Protein AF-A0A944LMD2-F1 (afdb_monomer)

Structure (mmCIF, N/CA/C/O backbone):
data_AF-A0A944LMD2-F1
#
_entry.id   AF-A0A944LMD2-F1
#
loop_
_atom_site.group_PDB
_atom_site.id
_atom_site.type_symbol
_atom_site.label_atom_id
_atom_site.label_alt_id
_atom_site.label_comp_id
_atom_site.label_asym_id
_atom_site.label_entity_id
_atom_site.label_seq_id
_atom_site.pdbx_PDB_ins_code
_atom_site.Cartn_x
_atom_site.Cartn_y
_atom_site.Cartn_z
_atom_site.occupancy
_atom_site.B_iso_or_equiv
_atom_site.auth_seq_id
_atom_site.auth_comp_id
_atom_site.auth_asym_id
_atom_site.auth_atom_id
_atom_site.pdbx_PDB_model_num
ATOM 1 N N . MET A 1 1 ? -33.936 10.596 52.114 1.00 38.84 1 MET A N 1
ATOM 2 C CA . MET A 1 1 ? -33.408 9.434 51.370 1.00 38.84 1 MET A CA 1
ATOM 3 C C . MET A 1 1 ? -34.427 9.086 50.294 1.00 38.84 1 MET A C 1
ATOM 5 O O . MET A 1 1 ? -35.486 8.572 50.622 1.00 38.84 1 MET A O 1
ATOM 9 N N . LYS A 1 2 ? -34.185 9.509 49.052 1.00 31.83 2 LYS A N 1
ATOM 10 C CA . LYS A 1 2 ? -35.024 9.202 47.886 1.00 31.83 2 LYS A CA 1
ATOM 11 C C . LYS A 1 2 ? -34.050 8.853 46.766 1.00 31.83 2 LYS A C 1
ATOM 13 O O . LYS A 1 2 ? -33.271 9.708 46.363 1.00 31.83 2 LYS A O 1
ATOM 18 N N . THR A 1 3 ? -34.013 7.584 46.389 1.00 36.56 3 THR A N 1
ATOM 19 C CA . THR A 1 3 ? -33.224 7.057 45.277 1.00 36.56 3 THR A CA 1
ATOM 20 C C . THR A 1 3 ? -34.021 7.265 43.995 1.00 36.56 3 THR A C 1
ATOM 22 O O . THR A 1 3 ? -35.166 6.827 43.906 1.00 36.56 3 THR A O 1
ATOM 25 N N . THR A 1 4 ? -33.443 7.969 43.031 1.00 36.91 4 THR A N 1
ATOM 26 C CA . THR A 1 4 ? -33.936 8.040 41.651 1.00 36.91 4 THR A CA 1
ATOM 27 C C . THR A 1 4 ? -33.072 7.105 40.818 1.00 36.91 4 THR A C 1
ATOM 29 O O . THR A 1 4 ? -31.866 7.321 40.731 1.00 36.91 4 THR A O 1
ATOM 32 N N . GLU A 1 5 ? -33.683 6.054 40.274 1.00 35.56 5 GLU A N 1
ATOM 33 C CA . GLU A 1 5 ? -33.094 5.193 39.246 1.00 35.56 5 GLU A CA 1
ATOM 34 C C . GLU A 1 5 ? -33.082 5.934 37.902 1.00 35.56 5 GLU A C 1
ATOM 36 O O . GLU A 1 5 ? -34.066 6.568 37.515 1.00 35.56 5 GLU A O 1
ATOM 41 N N . GLU A 1 6 ? -31.945 5.866 37.217 1.00 32.12 6 GLU A N 1
ATOM 42 C CA . GLU A 1 6 ? -31.712 6.370 35.865 1.00 32.12 6 GLU A CA 1
ATOM 43 C C . GLU A 1 6 ? -31.967 5.223 34.867 1.00 32.12 6 GLU A C 1
ATOM 45 O O . GLU A 1 6 ? -31.521 4.103 35.124 1.00 32.12 6 GLU A O 1
ATOM 50 N N . PRO A 1 7 ? -32.711 5.430 33.765 1.00 35.41 7 PRO A N 1
ATOM 51 C CA . PRO A 1 7 ? -33.017 4.349 32.835 1.00 35.41 7 PRO A CA 1
ATOM 52 C C . PRO A 1 7 ? -31.836 4.053 31.897 1.00 35.41 7 PRO A C 1
ATOM 54 O O . PRO A 1 7 ? -31.342 4.938 31.199 1.00 35.41 7 PRO A O 1
ATOM 57 N N . ASP A 1 8 ? -31.444 2.779 31.841 1.00 34.03 8 ASP A N 1
ATOM 58 C CA . ASP A 1 8 ? -30.474 2.225 30.891 1.00 34.03 8 ASP A CA 1
ATOM 59 C C . ASP A 1 8 ? -30.944 2.423 29.438 1.00 34.03 8 ASP A C 1
ATOM 61 O O . ASP A 1 8 ? -31.871 1.765 28.952 1.00 34.03 8 ASP A O 1
ATOM 65 N N . HIS A 1 9 ? -30.271 3.311 28.707 1.00 35.81 9 HIS A N 1
ATOM 66 C CA . HIS A 1 9 ? -30.400 3.427 27.257 1.00 35.81 9 HIS A CA 1
ATOM 67 C C . HIS A 1 9 ? -29.259 2.677 26.564 1.00 35.81 9 HIS A C 1
ATOM 69 O O . HIS A 1 9 ? -28.196 3.228 26.286 1.00 35.81 9 HIS A O 1
ATOM 75 N N . HIS A 1 10 ? -29.508 1.414 26.217 1.00 33.88 10 HIS A N 1
ATOM 76 C CA . HIS A 1 10 ? -28.708 0.711 25.219 1.00 33.88 10 HIS A CA 1
ATOM 77 C C . HIS A 1 10 ? -29.005 1.279 23.816 1.00 33.88 10 HIS A C 1
ATOM 79 O O . HIS A 1 10 ? -30.154 1.203 23.368 1.00 33.88 10 HIS A O 1
ATOM 85 N N . PRO A 1 11 ? -28.014 1.815 23.078 1.00 34.62 11 PRO A N 1
ATOM 86 C CA . PRO A 1 11 ? -28.217 2.186 21.685 1.00 34.62 11 PRO A CA 1
ATOM 87 C C . PRO A 1 11 ? -28.359 0.918 20.834 1.00 34.62 11 PRO A C 1
ATOM 89 O O . PRO A 1 11 ? -27.437 0.112 20.712 1.00 34.62 11 PRO A O 1
ATOM 92 N N . GLN A 1 12 ? -29.540 0.744 20.244 1.00 31.47 12 GLN A N 1
ATOM 93 C CA . GLN A 1 12 ? -29.807 -0.260 19.217 1.00 31.47 12 GLN A CA 1
ATOM 94 C C . GLN A 1 12 ? -28.933 0.043 17.990 1.00 31.47 12 GLN A C 1
ATOM 96 O O . GLN A 1 12 ? -29.076 1.088 17.354 1.00 31.47 12 GLN A O 1
ATOM 101 N N . LEU A 1 13 ? -28.010 -0.865 17.667 1.00 33.03 13 LEU A N 1
ATOM 102 C CA . LEU A 1 13 ? -27.206 -0.813 16.449 1.00 33.03 13 LEU A CA 1
ATOM 103 C C . LEU A 1 13 ? -28.120 -1.035 15.238 1.00 33.03 13 LEU A C 1
ATOM 105 O O . LEU A 1 13 ? -28.561 -2.151 14.971 1.00 33.03 13 LEU A O 1
ATOM 109 N N . VAL A 1 14 ? -28.402 0.037 14.502 1.00 34.53 14 VAL A N 1
ATOM 110 C CA . VAL A 1 14 ? -29.036 -0.042 13.182 1.00 34.53 14 VAL A CA 1
ATOM 111 C C . VAL A 1 14 ? -28.008 -0.628 12.201 1.00 34.53 14 VAL A C 1
ATOM 113 O O . VAL A 1 14 ? -26.884 -0.121 12.147 1.00 34.53 14 VAL A O 1
ATOM 116 N N . PRO A 1 15 ? -28.330 -1.681 11.427 1.00 32.62 15 PRO A N 1
ATOM 117 C CA . PRO A 1 15 ? -27.395 -2.222 10.446 1.00 32.62 15 PRO A CA 1
ATOM 118 C C . PRO A 1 15 ? -27.161 -1.197 9.320 1.00 32.62 15 PRO A C 1
ATOM 120 O O . PRO A 1 15 ? -28.116 -0.545 8.887 1.00 32.62 15 PRO A O 1
ATOM 123 N N . PRO A 1 16 ? -25.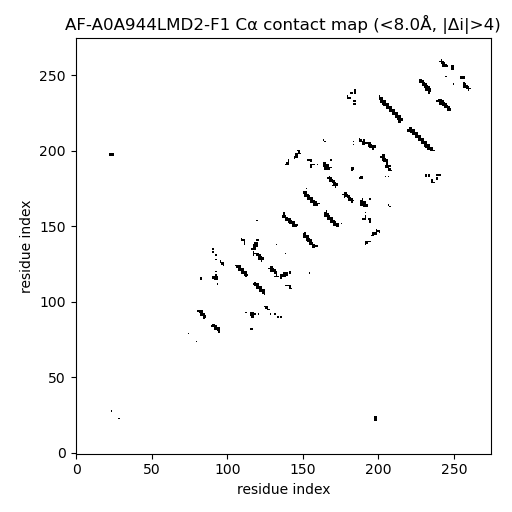922 -1.022 8.822 1.00 36.44 16 PRO A N 1
ATOM 124 C CA . PRO A 1 16 ? -25.661 -0.058 7.764 1.00 36.44 16 PRO A CA 1
ATOM 125 C C . PRO A 1 16 ? -26.327 -0.482 6.450 1.00 36.44 16 PRO A C 1
ATOM 127 O O . PRO A 1 16 ? -26.308 -1.651 6.062 1.00 36.44 16 PRO A O 1
ATOM 130 N N . ALA A 1 17 ? -26.898 0.508 5.762 1.00 32.44 17 ALA A N 1
ATOM 131 C CA . ALA A 1 17 ? -27.457 0.379 4.426 1.00 32.44 17 ALA A CA 1
ATOM 132 C C . ALA A 1 17 ? -26.413 -0.164 3.433 1.00 32.44 17 ALA A C 1
ATOM 134 O O . ALA A 1 17 ? -25.234 0.192 3.478 1.00 32.44 17 ALA A O 1
ATOM 135 N N . SER A 1 18 ? -26.865 -1.027 2.525 1.00 27.36 18 SER A N 1
ATOM 136 C CA . SER A 1 18 ? -26.063 -1.639 1.468 1.00 27.36 18 SER A CA 1
ATOM 137 C C . SER A 1 18 ? -25.545 -0.580 0.491 1.00 27.36 18 SER A C 1
ATOM 139 O O . SER A 1 18 ? -26.282 -0.117 -0.382 1.00 27.36 18 SER A O 1
ATOM 141 N N . TRP A 1 19 ? -24.274 -0.207 0.617 1.00 31.86 19 TRP A N 1
ATOM 142 C CA . TRP A 1 19 ? -23.582 0.586 -0.394 1.00 31.86 19 TRP A CA 1
ATOM 143 C C . TRP A 1 19 ? -23.280 -0.286 -1.619 1.00 31.86 19 TRP A C 1
ATOM 145 O O . TRP A 1 19 ? -22.889 -1.451 -1.496 1.00 31.86 19 TRP A O 1
ATOM 155 N N . LEU A 1 20 ? -23.497 0.283 -2.806 1.00 30.81 20 LEU A N 1
ATOM 156 C CA . LEU A 1 20 ? -23.203 -0.318 -4.106 1.00 30.81 20 LEU A CA 1
ATOM 157 C C . LEU A 1 20 ? -21.741 -0.798 -4.147 1.00 30.81 20 LEU A C 1
ATOM 159 O O . LEU A 1 20 ? -20.820 0.005 -4.283 1.00 30.81 20 LEU A O 1
ATOM 163 N N . HIS A 1 21 ? -21.526 -2.110 -4.042 1.00 39.62 21 HIS A N 1
ATOM 164 C CA . HIS A 1 21 ? -20.227 -2.724 -4.298 1.00 39.62 21 HIS A CA 1
ATOM 165 C C . HIS A 1 21 ? -19.976 -2.700 -5.807 1.00 39.62 21 HIS A C 1
ATOM 167 O O . HIS A 1 21 ? -20.500 -3.525 -6.556 1.00 39.62 21 HIS A O 1
ATOM 173 N N . GLY A 1 22 ? -19.166 -1.748 -6.267 1.00 39.88 22 GLY A N 1
ATOM 174 C CA . GLY A 1 22 ? -18.527 -1.846 -7.573 1.00 39.88 22 GLY A CA 1
ATOM 175 C C . GLY A 1 22 ? -17.488 -2.965 -7.535 1.00 39.88 22 GLY A C 1
ATOM 176 O O . GLY A 1 22 ? -16.339 -2.726 -7.173 1.00 39.88 22 GLY A O 1
ATOM 177 N N . MET A 1 23 ? -17.904 -4.191 -7.855 1.00 50.72 23 MET A N 1
ATOM 178 C CA . MET A 1 23 ? -17.009 -5.343 -7.996 1.00 50.72 23 MET A CA 1
ATOM 179 C C . MET A 1 23 ? -16.025 -5.078 -9.141 1.00 50.72 23 MET A C 1
ATOM 181 O O . MET A 1 23 ? -16.434 -4.860 -10.284 1.00 50.72 23 MET A O 1
ATOM 185 N N . VAL A 1 24 ? -14.723 -5.098 -8.852 1.00 55.03 24 VAL A N 1
ATOM 186 C CA . VAL A 1 24 ? -13.687 -5.008 -9.889 1.00 55.03 24 VAL A CA 1
ATOM 187 C C . VAL A 1 24 ? -13.405 -6.423 -10.382 1.00 55.03 24 VAL A C 1
ATOM 189 O O . VAL A 1 24 ? -12.708 -7.202 -9.740 1.00 55.03 24 VAL A O 1
ATOM 192 N N . SER A 1 25 ? -13.967 -6.766 -11.539 1.00 57.50 25 SER A N 1
ATOM 193 C CA . SER A 1 25 ? -13.675 -8.014 -12.242 1.00 57.50 25 SER A CA 1
ATOM 194 C C . SER A 1 25 ? -12.437 -7.849 -13.127 1.00 57.50 25 SER A C 1
ATOM 196 O O . SER A 1 25 ? -12.216 -6.789 -13.716 1.00 57.50 25 SER A O 1
ATOM 198 N N . ARG A 1 26 ? -11.677 -8.930 -13.352 1.00 50.50 26 ARG A N 1
ATOM 199 C CA . ARG A 1 26 ? -10.612 -8.969 -14.379 1.00 50.50 26 ARG A CA 1
ATOM 200 C C . ARG A 1 26 ? -11.078 -8.428 -15.736 1.00 50.50 26 ARG A C 1
ATOM 202 O O . ARG A 1 26 ? -10.315 -7.785 -16.449 1.00 50.50 26 ARG A O 1
ATOM 209 N N . ARG A 1 27 ? -12.348 -8.665 -16.088 1.00 45.16 27 ARG A N 1
ATOM 210 C CA . ARG A 1 27 ? -12.942 -8.203 -17.351 1.00 45.16 27 ARG A CA 1
ATOM 211 C C . ARG A 1 27 ? -13.249 -6.705 -17.360 1.00 45.16 27 ARG A C 1
ATOM 213 O O . ARG A 1 27 ? -13.131 -6.094 -18.415 1.00 45.16 27 ARG A O 1
ATOM 220 N N . SER A 1 28 ? -13.606 -6.107 -16.219 1.00 48.06 28 SER A N 1
ATOM 221 C CA . SER A 1 28 ? -13.862 -4.663 -16.142 1.00 48.06 28 SER A CA 1
ATOM 222 C C . SER A 1 28 ? -12.565 -3.856 -16.188 1.00 48.06 28 SER A C 1
ATOM 224 O O . SER A 1 28 ? -12.546 -2.812 -16.825 1.00 48.06 28 SER A O 1
ATOM 226 N N . MET A 1 29 ? -11.469 -4.376 -15.618 1.00 47.81 29 MET A N 1
ATOM 227 C CA . MET A 1 29 ? -10.145 -3.738 -15.679 1.00 47.81 29 MET A CA 1
ATOM 228 C C . MET A 1 29 ? -9.567 -3.711 -17.106 1.00 47.81 29 MET A C 1
ATOM 230 O O . MET A 1 29 ? -9.114 -2.665 -17.569 1.00 47.81 29 MET A O 1
ATOM 234 N N . LEU A 1 30 ? -9.664 -4.824 -17.846 1.00 44.41 30 LEU A N 1
ATOM 235 C CA . LEU A 1 30 ? -9.205 -4.902 -19.242 1.00 44.41 30 LEU A CA 1
ATOM 236 C C . LEU A 1 30 ? -10.089 -4.116 -20.226 1.00 44.41 30 LEU A C 1
ATOM 238 O O . LEU A 1 30 ? -9.622 -3.738 -21.296 1.00 44.41 30 LEU A O 1
ATOM 242 N N . ALA A 1 31 ? -11.354 -3.856 -19.883 1.00 38.62 31 ALA A N 1
ATOM 243 C CA . ALA A 1 31 ? -12.223 -2.983 -20.673 1.00 38.62 31 ALA A CA 1
ATOM 244 C C . ALA A 1 31 ? -11.956 -1.487 -20.407 1.00 38.62 31 ALA A C 1
ATOM 246 O O . ALA A 1 31 ? -12.231 -0.657 -21.271 1.00 38.62 31 ALA A O 1
ATOM 247 N N . SER A 1 32 ? -11.395 -1.135 -19.242 1.00 35.56 32 SER A N 1
ATOM 248 C CA . SER A 1 32 ? -11.054 0.249 -18.875 1.00 35.56 32 SER A CA 1
ATOM 249 C C . SER A 1 32 ? -9.663 0.716 -19.329 1.00 35.56 32 SER A C 1
ATOM 251 O O . SER A 1 32 ? -9.403 1.916 -19.342 1.00 35.56 32 SER A O 1
ATOM 253 N N . THR A 1 33 ? -8.773 -0.179 -19.770 1.00 37.69 33 THR A N 1
ATOM 254 C CA . THR A 1 33 ? -7.402 0.164 -20.209 1.00 37.69 33 THR A CA 1
ATOM 255 C C . THR A 1 33 ? -7.306 0.800 -21.606 1.00 37.69 33 THR A C 1
ATOM 257 O O . THR A 1 33 ? -6.209 1.001 -22.118 1.00 37.69 33 THR A O 1
ATOM 260 N N . GLY A 1 34 ? -8.433 1.192 -22.208 1.00 34.62 34 GLY A N 1
ATOM 261 C CA . GLY A 1 34 ? -8.470 1.999 -23.435 1.00 34.62 34 GLY A CA 1
ATOM 262 C C . GLY A 1 34 ? -8.444 3.522 -23.226 1.00 34.62 34 GLY A C 1
ATOM 263 O O . GLY A 1 34 ? -8.348 4.250 -24.207 1.00 34.62 34 GLY A O 1
ATOM 264 N N . LEU A 1 35 ? -8.541 4.030 -21.990 1.00 31.72 35 LEU A N 1
ATOM 265 C CA . LEU A 1 35 ? -8.595 5.476 -21.715 1.00 31.72 35 LEU A CA 1
ATOM 266 C C . LEU A 1 35 ? -8.038 5.817 -20.320 1.00 31.72 35 LEU A C 1
ATOM 268 O O . LEU A 1 35 ? -8.761 6.207 -19.411 1.00 31.72 35 LEU A O 1
ATOM 272 N N . ALA A 1 36 ? -6.725 5.691 -20.147 1.00 31.05 36 ALA A N 1
ATOM 273 C CA . ALA A 1 36 ? -6.004 6.334 -19.045 1.00 31.05 36 ALA A CA 1
ATOM 274 C C . ALA A 1 36 ? -4.598 6.700 -19.526 1.00 31.05 36 ALA A C 1
ATOM 276 O O . ALA A 1 36 ? -3.595 6.085 -19.182 1.00 31.05 36 ALA A O 1
ATOM 277 N N . GLY A 1 37 ? -4.561 7.678 -20.421 1.00 31.61 37 GLY A N 1
ATOM 278 C CA . GLY A 1 37 ? -3.346 8.188 -21.031 1.00 31.61 37 GLY A CA 1
ATOM 279 C C . GLY A 1 37 ? -3.682 9.418 -21.848 1.00 31.61 37 GLY A C 1
ATOM 280 O O . GLY A 1 37 ? -3.616 9.351 -23.061 1.00 31.61 37 GLY A O 1
ATOM 281 N N . ILE A 1 38 ? -4.141 10.474 -21.174 1.00 31.31 38 ILE A N 1
ATOM 282 C CA . ILE A 1 38 ? -4.105 11.890 -21.572 1.00 31.31 38 ILE A CA 1
ATOM 283 C C . ILE A 1 38 ? -4.533 12.663 -20.320 1.00 31.31 38 ILE A C 1
ATOM 285 O O . ILE A 1 38 ? -5.630 12.463 -19.794 1.00 31.31 38 ILE A O 1
ATOM 289 N N . GLY A 1 39 ? -3.658 13.538 -19.824 1.00 28.25 39 GLY A N 1
ATOM 290 C CA . GLY A 1 39 ? -4.082 14.607 -18.929 1.00 28.25 39 GLY A CA 1
ATOM 291 C C . GLY A 1 39 ? -5.156 15.428 -19.642 1.00 28.25 39 GLY A C 1
ATOM 292 O O . GLY A 1 39 ? -4.883 15.973 -20.700 1.00 28.25 3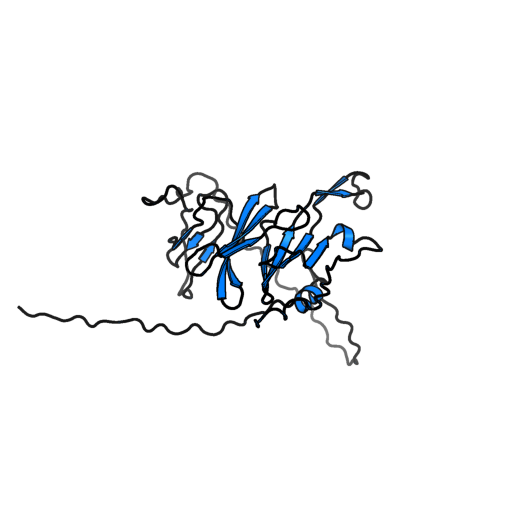9 GLY A O 1
ATOM 293 N N . ALA A 1 40 ? -6.368 15.415 -19.084 1.00 30.14 40 ALA A N 1
ATOM 294 C CA . ALA A 1 40 ? -7.543 16.226 -19.410 1.00 30.14 40 ALA A CA 1
ATOM 295 C C . ALA A 1 40 ? -7.707 16.702 -20.874 1.00 30.14 40 ALA A C 1
ATOM 297 O O . ALA A 1 40 ? -7.082 17.675 -21.284 1.00 30.14 40 ALA A O 1
ATOM 298 N N . LEU A 1 41 ? -8.661 16.100 -21.605 1.00 28.41 41 LEU A N 1
ATOM 299 C CA . LEU A 1 41 ? -9.845 16.759 -22.204 1.00 28.41 41 LEU A CA 1
ATOM 300 C C . LEU A 1 41 ? -10.538 15.832 -23.231 1.00 28.41 41 LEU A C 1
ATOM 302 O O . LEU A 1 41 ? -9.923 15.403 -24.198 1.00 28.41 41 LEU A O 1
ATOM 306 N N . GLY A 1 42 ? -11.853 15.631 -23.070 1.00 23.52 42 GLY A N 1
ATOM 307 C CA . GLY A 1 42 ? -12.788 15.526 -24.203 1.00 23.52 42 GLY A CA 1
ATOM 308 C C . GLY A 1 42 ? -13.174 14.137 -24.739 1.00 23.52 42 GLY A C 1
ATOM 309 O O . GLY A 1 42 ? -12.424 13.516 -25.473 1.00 23.52 42 GLY A O 1
ATOM 310 N N . ALA A 1 43 ? -14.425 13.758 -24.446 1.00 28.56 43 ALA A N 1
ATOM 311 C CA . ALA A 1 43 ? -15.396 13.034 -25.284 1.00 28.56 43 ALA A CA 1
ATOM 312 C C . ALA A 1 43 ? -14.978 11.739 -26.018 1.00 28.56 43 ALA A C 1
ATOM 314 O O . ALA A 1 43 ? -14.215 11.729 -26.979 1.00 28.56 43 ALA A O 1
ATOM 315 N N . GLY A 1 44 ? -15.626 10.638 -25.624 1.00 28.36 44 GLY A N 1
ATOM 316 C CA . GLY A 1 44 ? -15.538 9.355 -26.310 1.00 28.36 44 GLY A CA 1
ATOM 317 C C . GLY A 1 44 ? -16.167 9.335 -27.703 1.00 28.36 44 GLY A C 1
ATOM 318 O O . GLY A 1 44 ? -16.972 10.186 -28.073 1.00 28.36 44 GLY A O 1
ATOM 319 N N . THR A 1 45 ? -15.849 8.278 -28.447 1.00 28.11 45 THR A N 1
ATOM 320 C CA . THR A 1 45 ? -16.653 7.818 -29.582 1.00 28.11 45 THR A CA 1
ATOM 321 C C . THR A 1 45 ? -16.742 6.291 -29.554 1.00 28.11 45 THR A C 1
ATOM 323 O O . THR A 1 45 ? -15.768 5.581 -29.781 1.00 28.11 45 THR A O 1
ATOM 326 N N . PHE A 1 46 ? -17.941 5.779 -29.266 1.00 28.73 46 PHE A N 1
ATOM 327 C CA . PHE A 1 46 ? -18.354 4.439 -29.673 1.00 28.73 46 PHE A CA 1
ATOM 328 C C . PHE A 1 46 ? -18.892 4.547 -31.102 1.00 28.73 46 PHE A C 1
ATOM 330 O O . PHE A 1 46 ? -19.858 5.266 -31.356 1.00 28.73 46 PHE A O 1
ATOM 337 N N . ALA A 1 47 ? -18.273 3.838 -32.043 1.00 28.05 47 ALA A N 1
ATOM 338 C CA . ALA A 1 47 ? -18.784 3.704 -33.400 1.00 28.05 47 ALA A CA 1
ATOM 339 C C . ALA A 1 47 ? -19.934 2.681 -33.423 1.00 28.05 47 ALA A C 1
ATOM 341 O O . ALA A 1 47 ? -19.710 1.476 -33.502 1.00 28.05 47 ALA A O 1
ATOM 342 N N . GLY A 1 48 ? -21.173 3.171 -33.366 1.00 28.84 48 GLY A N 1
ATOM 343 C CA . GLY A 1 48 ? -22.386 2.406 -33.655 1.00 28.84 48 GLY A CA 1
ATOM 344 C C . GLY A 1 48 ? -23.210 3.126 -34.721 1.00 28.84 48 GLY A C 1
ATOM 345 O O . GLY A 1 48 ? -23.742 4.203 -34.476 1.00 28.84 48 GLY A O 1
ATOM 346 N N . ARG A 1 49 ? -23.295 2.550 -35.925 1.00 32.62 49 ARG A N 1
ATOM 347 C CA . ARG A 1 49 ? -24.140 3.038 -37.028 1.00 32.62 49 ARG A CA 1
ATOM 348 C C . ARG A 1 49 ? -25.622 2.912 -36.662 1.00 32.62 49 ARG A C 1
ATOM 350 O O . ARG A 1 49 ? -26.106 1.788 -36.588 1.00 32.62 49 ARG A O 1
ATOM 357 N N . ALA A 1 50 ? -26.349 4.028 -36.588 1.00 30.05 50 ALA A N 1
ATOM 358 C CA . ALA A 1 50 ? -27.785 4.078 -36.879 1.00 30.05 50 ALA A CA 1
ATOM 359 C C . ALA A 1 50 ? -28.265 5.517 -37.175 1.00 30.05 50 ALA A C 1
ATOM 361 O O . ALA A 1 50 ? -28.229 6.378 -36.309 1.00 30.05 50 ALA A O 1
ATOM 362 N N . LEU A 1 51 ? -28.690 5.716 -38.430 1.00 31.14 51 LEU A N 1
ATOM 363 C CA . LEU A 1 51 ? -29.785 6.566 -38.936 1.00 31.14 51 LEU A CA 1
ATOM 364 C C . LEU A 1 51 ? -29.943 8.002 -38.377 1.00 31.14 51 LEU A C 1
ATOM 366 O O . LEU A 1 51 ? -30.458 8.216 -37.286 1.00 31.14 51 LEU A O 1
ATOM 370 N N . LEU A 1 52 ? -29.600 8.989 -39.216 1.00 37.03 52 LEU A N 1
ATOM 371 C CA . LEU A 1 52 ? -29.949 10.410 -39.049 1.00 37.03 52 LEU A CA 1
ATOM 372 C C . LEU A 1 52 ? -31.474 10.615 -39.133 1.00 37.03 52 LEU A C 1
ATOM 374 O O . LEU A 1 52 ? -32.120 10.008 -39.992 1.00 37.03 52 LEU A O 1
ATOM 378 N N . PRO A 1 53 ? -32.021 11.551 -38.339 1.00 36.16 53 PRO A N 1
ATOM 379 C CA . PRO A 1 53 ? -32.579 12.727 -38.999 1.00 36.16 53 PRO A CA 1
ATOM 380 C C . PRO A 1 53 ? -32.228 14.063 -38.324 1.00 36.16 53 PRO A C 1
ATOM 382 O O . PRO A 1 53 ? -32.096 14.174 -37.113 1.00 36.16 53 PRO A O 1
ATOM 385 N N . ASP A 1 54 ? -32.116 15.043 -39.216 1.00 33.22 54 ASP A N 1
ATOM 386 C CA . ASP A 1 54 ? -32.294 16.492 -39.132 1.00 33.22 54 ASP A CA 1
ATOM 387 C C . ASP A 1 54 ? -31.677 17.383 -38.041 1.00 33.22 54 ASP A C 1
ATOM 389 O O . ASP A 1 54 ? -31.596 17.100 -36.850 1.00 33.22 54 ASP A O 1
ATOM 393 N N . ARG A 1 55 ? -31.254 18.550 -38.540 1.00 47.09 55 ARG A N 1
ATOM 394 C CA . ARG A 1 55 ? -30.512 19.620 -37.870 1.00 47.09 55 ARG A CA 1
ATOM 395 C C . ARG A 1 55 ? -31.181 20.105 -36.578 1.00 47.09 55 ARG A C 1
ATOM 397 O O . ARG A 1 55 ? -32.170 20.832 -36.623 1.00 47.09 55 ARG A O 1
ATOM 404 N N . MET A 1 56 ? -30.530 19.861 -35.443 1.00 36.19 56 MET A N 1
ATOM 405 C CA . MET A 1 56 ? -30.649 20.717 -34.262 1.00 36.19 56 MET A CA 1
ATOM 406 C C . MET A 1 56 ? -29.511 21.737 -34.270 1.00 36.19 56 MET A C 1
ATOM 408 O O . MET A 1 56 ? -28.335 21.378 -34.240 1.00 36.19 56 MET A O 1
ATOM 412 N N . SER A 1 57 ? -29.871 23.018 -34.331 1.00 41.09 57 SER A N 1
ATOM 413 C CA . SER A 1 57 ? -28.960 24.140 -34.121 1.00 41.09 57 SER A CA 1
ATOM 414 C C . SER A 1 57 ? -28.307 24.015 -32.745 1.00 41.09 57 SER A C 1
ATOM 416 O O . SER A 1 57 ? -28.963 24.177 -31.718 1.00 41.09 57 SER A O 1
ATOM 418 N N . SER A 1 58 ? -27.013 23.713 -32.722 1.00 37.44 58 SER A N 1
ATOM 419 C CA . SER A 1 58 ? -26.211 23.694 -31.507 1.00 37.44 58 SER A CA 1
ATOM 420 C C . SER A 1 58 ? -25.868 25.128 -31.112 1.00 37.44 58 SER A C 1
ATOM 422 O O . SER A 1 58 ? -24.951 25.734 -31.668 1.00 37.44 58 SER A O 1
ATOM 424 N N . THR A 1 59 ? -26.598 25.688 -30.152 1.00 38.66 59 THR A N 1
ATOM 425 C CA . THR A 1 59 ? -26.129 26.868 -29.425 1.00 38.66 59 THR A CA 1
ATOM 426 C C . THR A 1 59 ? -24.935 26.424 -28.585 1.00 38.66 59 THR A C 1
ATOM 428 O O . THR A 1 59 ? -25.097 25.685 -27.615 1.00 38.66 59 THR A O 1
ATOM 431 N N . THR A 1 60 ? -23.725 26.819 -28.979 1.00 39.75 60 THR A N 1
ATOM 432 C CA . THR A 1 60 ? -22.506 26.562 -28.207 1.00 39.75 60 THR A CA 1
ATOM 433 C C . THR A 1 60 ? -22.565 27.384 -26.922 1.00 39.75 60 THR A C 1
ATOM 435 O O . THR A 1 60 ? -22.147 28.538 -26.892 1.00 39.75 60 THR A O 1
ATOM 438 N N . ALA A 1 61 ? -23.137 26.819 -25.861 1.00 45.78 61 ALA A N 1
ATOM 439 C CA . ALA A 1 61 ? -22.992 27.370 -24.525 1.00 45.78 61 ALA A CA 1
ATOM 440 C C . ALA A 1 61 ? -21.549 27.122 -24.074 1.00 45.78 61 ALA A C 1
ATOM 442 O O . ALA A 1 61 ? -21.115 25.976 -23.950 1.00 45.78 61 ALA A O 1
ATOM 443 N N . THR A 1 62 ? -20.794 28.198 -23.870 1.00 40.97 62 THR A N 1
ATOM 444 C CA . THR A 1 62 ? -19.456 28.139 -23.282 1.00 40.97 62 THR A CA 1
ATOM 445 C C . THR A 1 62 ? -19.572 27.493 -21.897 1.00 40.97 62 THR A C 1
ATOM 447 O O . THR A 1 62 ? -20.349 27.993 -21.077 1.00 40.97 62 THR A O 1
ATOM 450 N N . PRO A 1 63 ? -18.865 26.388 -21.604 1.00 41.62 63 PRO A N 1
ATOM 451 C CA . PRO A 1 63 ? -18.876 25.824 -20.262 1.00 41.62 63 PRO A CA 1
ATOM 452 C C . PRO A 1 63 ? -18.315 26.862 -19.276 1.00 41.62 63 PRO A C 1
ATOM 454 O O . PRO A 1 63 ? -17.392 27.599 -19.639 1.00 41.62 63 PRO A O 1
ATOM 457 N N . PRO A 1 64 ? -18.851 26.959 -18.046 1.00 42.28 64 PRO A N 1
ATOM 458 C CA . PRO A 1 64 ? -18.280 27.842 -17.043 1.00 42.28 64 PRO A CA 1
ATOM 459 C C . PRO A 1 64 ? -16.828 27.429 -16.795 1.00 42.28 64 PRO A C 1
ATOM 461 O O . PRO A 1 64 ? -16.537 26.262 -16.530 1.00 42.28 64 PRO A O 1
ATOM 464 N N . THR A 1 65 ? -15.914 28.390 -16.895 1.00 41.06 65 THR A N 1
ATOM 465 C CA . THR A 1 65 ? -14.522 28.212 -16.489 1.00 41.06 65 THR A CA 1
ATOM 466 C C . THR A 1 65 ? -14.512 27.792 -15.024 1.00 41.06 65 THR A C 1
ATOM 468 O O . THR A 1 65 ? -14.917 28.563 -14.155 1.00 41.06 65 THR A O 1
ATOM 471 N N . ALA A 1 66 ? -14.076 26.565 -14.741 1.00 43.81 66 ALA A N 1
ATOM 472 C CA . ALA A 1 66 ? -13.816 26.138 -13.377 1.00 43.81 66 ALA A CA 1
ATOM 473 C C . ALA A 1 66 ? -12.622 26.946 -12.856 1.00 43.81 66 ALA A C 1
ATOM 475 O O . ALA A 1 66 ? -11.468 26.651 -13.168 1.00 43.81 66 ALA A O 1
ATOM 476 N N . THR A 1 67 ? -12.896 28.005 -12.098 1.00 40.03 67 THR A N 1
ATOM 477 C CA . THR A 1 67 ? -11.877 28.664 -11.286 1.00 40.03 67 THR A CA 1
ATOM 478 C C . THR A 1 67 ? -11.364 27.618 -10.307 1.00 40.03 67 THR A C 1
ATOM 480 O O . THR A 1 67 ? -12.153 27.061 -9.542 1.00 40.03 67 THR A O 1
ATOM 483 N N . ALA A 1 68 ? -10.068 27.307 -10.354 1.00 40.78 68 ALA A N 1
ATOM 484 C CA . ALA A 1 68 ? -9.456 26.443 -9.358 1.00 40.78 68 ALA A CA 1
ATOM 485 C C . ALA A 1 68 ? -9.824 26.976 -7.967 1.00 40.78 68 ALA A C 1
ATOM 487 O O . ALA A 1 68 ? -9.625 28.164 -7.692 1.00 40.78 68 ALA A O 1
ATOM 488 N N . SER A 1 69 ? -10.368 26.116 -7.097 1.00 42.75 69 SER A N 1
ATOM 489 C CA . SER A 1 69 ? -10.386 26.431 -5.668 1.00 42.75 69 SER A CA 1
ATOM 490 C C . SER A 1 69 ? -8.969 26.846 -5.284 1.00 42.75 69 SER A C 1
ATOM 492 O O . SER A 1 69 ? -8.026 26.192 -5.747 1.00 42.75 69 SER A O 1
ATOM 494 N N . PRO A 1 70 ? -8.785 27.911 -4.483 1.00 40.03 70 PRO A N 1
ATOM 495 C CA . PRO A 1 70 ? -7.462 28.229 -3.983 1.00 40.03 70 PRO A CA 1
ATOM 496 C C . PRO A 1 70 ? -6.926 26.956 -3.334 1.00 40.03 70 PRO A C 1
ATOM 498 O O . PRO A 1 70 ? -7.544 26.418 -2.414 1.00 40.03 70 PRO A O 1
ATOM 501 N N . SER A 1 71 ? -5.818 26.431 -3.868 1.00 50.12 71 SER A N 1
ATOM 502 C CA . SER A 1 71 ? -5.046 25.423 -3.155 1.00 50.12 71 SER A CA 1
ATOM 503 C C . SER A 1 71 ? -4.827 26.011 -1.775 1.00 50.12 71 SER A C 1
ATOM 505 O O . SER A 1 71 ? -4.320 27.132 -1.683 1.00 50.12 71 SER A O 1
ATOM 507 N N . ALA A 1 72 ? -5.266 25.317 -0.723 1.00 46.50 72 ALA A N 1
ATOM 508 C CA . ALA A 1 72 ? -4.909 25.717 0.626 1.00 46.50 72 ALA A CA 1
ATOM 509 C C . ALA A 1 72 ? -3.389 25.904 0.614 1.00 46.50 72 ALA A C 1
ATOM 511 O O . ALA A 1 72 ? -2.653 24.973 0.271 1.00 46.50 72 ALA A O 1
ATOM 512 N N . GLY A 1 73 ? -2.939 27.144 0.822 1.00 42.06 73 GLY A N 1
ATOM 513 C CA . GLY A 1 73 ? -1.518 27.438 0.863 1.00 42.06 73 GLY A CA 1
ATOM 514 C C . GLY A 1 73 ? -0.902 26.517 1.904 1.00 42.06 73 GLY A C 1
ATOM 515 O O . GLY A 1 73 ? -1.469 26.352 2.984 1.00 42.06 73 GLY A O 1
ATOM 516 N N . GLN A 1 74 ? 0.218 25.879 1.569 1.00 47.09 74 GLN A N 1
ATOM 517 C CA . GLN A 1 74 ? 1.026 25.217 2.585 1.00 47.09 74 GLN A CA 1
ATOM 518 C C . GLN A 1 74 ? 1.294 26.255 3.685 1.00 47.09 74 GLN A C 1
ATOM 520 O O . GLN A 1 74 ? 1.793 27.334 3.356 1.00 47.09 74 GLN A O 1
ATOM 525 N N . PRO A 1 75 ? 0.915 26.005 4.949 1.00 47.28 75 PRO A N 1
ATOM 526 C CA . PRO A 1 75 ? 1.195 26.951 6.014 1.00 47.28 75 PRO A CA 1
ATOM 527 C C . PRO A 1 75 ? 2.714 27.123 6.126 1.00 47.28 75 PRO A C 1
ATOM 529 O O . PRO A 1 75 ? 3.447 26.201 6.483 1.00 47.28 75 PRO A O 1
ATOM 532 N N . SER A 1 76 ? 3.188 28.310 5.758 1.00 45.44 76 SER A N 1
ATOM 533 C CA . SER A 1 76 ? 4.589 28.703 5.844 1.00 45.44 76 SER A CA 1
ATOM 534 C C . SER A 1 76 ? 4.977 28.934 7.305 1.00 45.44 76 SER A C 1
ATOM 536 O O . SER A 1 76 ? 4.813 30.041 7.793 1.00 45.44 76 SER A O 1
ATOM 538 N N . GLY A 1 77 ? 5.526 27.918 7.977 1.00 52.94 77 GLY A N 1
ATOM 539 C CA . GLY A 1 77 ? 6.363 28.065 9.179 1.00 52.94 77 GLY A CA 1
ATOM 540 C C . GLY A 1 77 ? 5.694 28.531 10.491 1.00 52.94 77 GLY A C 1
ATOM 541 O O . GLY A 1 77 ? 4.819 29.379 10.521 1.00 52.94 77 GLY A O 1
ATOM 542 N N . SER A 1 78 ? 6.180 27.962 11.599 1.00 52.31 78 SER A N 1
ATOM 543 C CA . SER A 1 78 ? 5.946 28.259 13.032 1.00 52.31 78 SER A CA 1
ATOM 544 C C . SER A 1 78 ? 4.582 28.014 13.693 1.00 52.31 78 SER A C 1
ATOM 546 O O . SER A 1 78 ? 4.591 27.800 14.900 1.00 52.31 78 SER A O 1
ATOM 548 N N . ASP A 1 79 ? 3.460 27.944 12.973 1.00 59.59 79 ASP A N 1
ATOM 549 C CA . ASP A 1 79 ? 2.138 27.660 13.590 1.00 59.59 79 ASP A CA 1
ATOM 550 C C . ASP A 1 79 ? 1.704 26.184 13.504 1.00 59.59 79 ASP A C 1
ATOM 552 O O . ASP A 1 79 ? 0.597 25.814 13.905 1.00 59.59 79 ASP A O 1
ATOM 556 N N . ALA A 1 80 ? 2.571 25.309 12.986 1.00 68.88 80 ALA A N 1
ATOM 557 C CA . ALA A 1 80 ? 2.301 23.878 12.969 1.00 68.88 80 ALA A CA 1
ATOM 558 C C . ALA A 1 80 ? 2.288 23.345 14.407 1.00 68.88 80 ALA A C 1
ATOM 560 O O . ALA A 1 80 ? 3.312 23.336 15.094 1.00 68.88 80 ALA A O 1
ATOM 561 N N . LEU A 1 81 ? 1.114 22.898 14.860 1.00 81.94 81 LEU A N 1
ATOM 562 C CA . LEU A 1 81 ? 0.987 22.228 16.147 1.00 81.94 81 LEU A CA 1
ATOM 563 C C . LEU A 1 81 ? 1.903 20.997 16.170 1.00 81.94 81 LEU A C 1
ATOM 565 O O . LEU A 1 81 ? 1.953 20.263 15.178 1.00 81.94 81 LEU A O 1
ATOM 569 N N . PRO A 1 82 ? 2.616 20.753 17.284 1.00 88.00 82 PRO A N 1
ATOM 570 C CA . PRO A 1 82 ? 3.457 19.575 17.400 1.00 88.00 82 PRO A CA 1
ATOM 571 C C . PRO A 1 82 ? 2.609 18.306 17.281 1.00 88.00 82 PRO A C 1
ATOM 573 O O . PRO A 1 82 ? 1.424 18.293 17.634 1.00 88.00 82 PRO A O 1
ATOM 576 N N . ASP A 1 83 ? 3.235 17.226 16.817 1.00 91.62 83 ASP A N 1
ATOM 577 C CA . ASP A 1 83 ? 2.591 15.920 16.783 1.00 91.62 83 ASP A CA 1
ATOM 578 C C . ASP A 1 83 ? 2.056 15.539 18.176 1.00 91.62 83 ASP A C 1
ATOM 580 O O . ASP A 1 83 ? 2.654 15.825 19.218 1.00 91.62 83 ASP A O 1
ATOM 584 N N . ARG A 1 84 ? 0.918 14.844 18.197 1.00 91.75 84 ARG A N 1
ATOM 585 C CA . ARG A 1 84 ? 0.355 14.274 19.420 1.00 91.75 84 ARG A CA 1
ATOM 586 C C . ARG A 1 84 ? 1.267 13.159 19.927 1.00 91.75 84 ARG A C 1
ATOM 588 O O . ARG A 1 84 ? 1.627 12.255 19.173 1.00 91.75 84 ARG A O 1
ATOM 595 N N . VAL A 1 85 ? 1.570 13.208 21.220 1.00 93.56 85 VAL A N 1
ATOM 596 C CA . VAL A 1 85 ? 2.333 12.189 21.952 1.00 93.56 85 VAL A CA 1
ATOM 597 C C . VAL A 1 85 ? 1.407 11.374 22.852 1.00 93.56 85 VAL A C 1
ATOM 599 O O . VAL A 1 85 ? 0.382 11.873 23.322 1.00 93.56 85 VAL A O 1
ATOM 602 N N . PHE A 1 86 ? 1.780 10.126 23.120 1.00 92.06 86 PHE A N 1
ATOM 603 C CA . PHE A 1 86 ? 0.995 9.1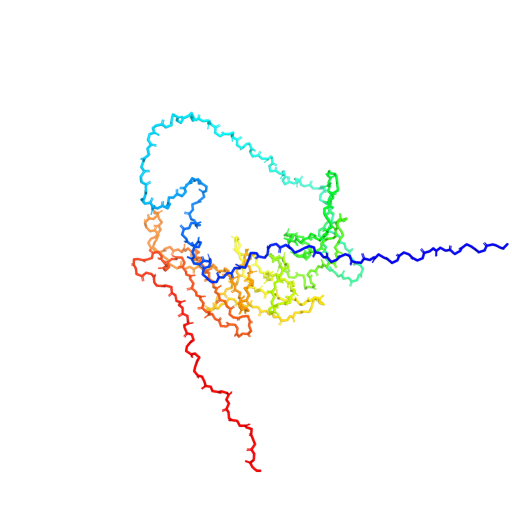97 23.929 1.00 92.06 86 PHE A CA 1
ATOM 604 C C . PHE A 1 86 ? 1.844 8.652 25.076 1.00 92.06 86 PHE A C 1
ATOM 606 O O . PHE A 1 86 ? 3.053 8.498 24.949 1.00 92.06 86 PHE A O 1
ATOM 613 N N . LEU A 1 87 ? 1.215 8.333 26.208 1.00 93.81 87 LEU A N 1
ATOM 614 C CA . LEU A 1 87 ? 1.924 7.724 27.342 1.00 93.81 87 LEU A CA 1
ATOM 615 C C . LEU A 1 87 ? 2.243 6.241 27.102 1.00 93.81 87 LEU A C 1
ATOM 617 O O . LEU A 1 87 ? 3.219 5.719 27.629 1.00 93.81 87 LEU A O 1
ATOM 621 N N . SER A 1 88 ? 1.408 5.557 26.317 1.00 92.12 88 SER A N 1
ATOM 622 C CA . SER A 1 88 ? 1.491 4.115 26.066 1.00 92.12 88 SER A CA 1
ATOM 623 C C . SER A 1 88 ? 2.482 3.728 24.967 1.00 92.12 88 SER A C 1
ATOM 625 O O . SER A 1 88 ? 2.827 2.554 24.853 1.00 92.12 88 SER A O 1
ATOM 627 N N . THR A 1 89 ? 2.929 4.677 24.142 1.00 91.25 89 THR A N 1
ATOM 628 C CA . THR A 1 89 ? 3.808 4.409 23.001 1.00 91.25 89 THR A CA 1
ATOM 629 C C . THR A 1 89 ? 4.707 5.599 22.692 1.00 91.25 89 THR A C 1
ATOM 631 O O . THR A 1 89 ? 4.381 6.739 23.001 1.00 91.25 89 THR A O 1
ATOM 634 N N . LYS A 1 90 ? 5.843 5.322 22.048 1.00 91.44 90 LYS A N 1
ATOM 635 C CA . LYS A 1 90 ? 6.743 6.347 21.502 1.00 91.44 90 LYS A CA 1
ATOM 636 C C . LYS A 1 90 ? 6.305 6.853 20.127 1.00 91.44 90 LYS A C 1
ATOM 638 O O . LYS A 1 90 ? 6.889 7.811 19.632 1.00 91.44 90 LYS A O 1
ATOM 643 N N . LEU A 1 91 ? 5.328 6.196 19.499 1.00 92.25 91 LEU A N 1
ATOM 644 C CA . LEU A 1 91 ? 4.743 6.670 18.251 1.00 92.25 91 LEU A CA 1
ATOM 645 C C . LEU A 1 91 ? 4.015 7.991 18.490 1.00 92.25 91 LEU A C 1
ATOM 647 O O . LEU A 1 91 ? 3.419 8.204 19.547 1.00 92.25 91 LEU A O 1
ATOM 651 N N . THR A 1 92 ? 4.044 8.853 17.484 1.00 93.81 92 THR A N 1
ATOM 652 C CA . THR A 1 92 ? 3.290 10.103 17.466 1.00 93.81 92 THR A CA 1
ATOM 653 C C . THR A 1 92 ? 2.290 10.083 16.319 1.00 93.81 92 THR A C 1
ATOM 655 O O . THR A 1 92 ? 2.356 9.236 15.432 1.00 93.81 92 THR A O 1
ATOM 658 N N . THR A 1 93 ? 1.335 11.001 16.318 1.00 93.12 93 THR A N 1
ATOM 659 C CA . THR A 1 93 ? 0.423 11.211 15.182 1.00 93.12 93 THR A CA 1
ATOM 660 C C . THR A 1 93 ? 0.331 12.701 14.906 1.00 93.12 93 THR A C 1
ATOM 662 O O . THR A 1 93 ? 0.386 13.464 15.874 1.00 93.12 93 THR A O 1
ATOM 665 N N . PRO A 1 94 ? 0.110 13.156 13.664 1.00 89.75 94 PRO A N 1
ATOM 666 C CA . PRO A 1 94 ? -0.076 14.581 13.425 1.00 89.75 94 PRO A CA 1
ATOM 667 C C . PRO A 1 94 ? -1.249 15.130 14.239 1.00 89.75 94 PRO A C 1
ATOM 669 O O . PRO A 1 94 ? -2.249 14.445 14.497 1.00 89.75 94 PRO A O 1
ATOM 672 N N . HIS A 1 95 ? -1.142 16.393 14.636 1.00 88.69 95 HIS A N 1
ATOM 673 C CA . HIS A 1 95 ? -2.268 17.087 15.232 1.00 88.69 95 HIS A CA 1
ATOM 674 C C . HIS A 1 95 ? -3.273 17.478 14.144 1.00 88.69 95 HIS A C 1
ATOM 676 O O . HIS A 1 95 ? -3.113 18.483 13.457 1.00 88.69 95 HIS A O 1
ATOM 682 N N . VAL A 1 96 ? -4.343 16.697 14.013 1.00 88.69 96 VAL A N 1
ATOM 683 C CA . VAL A 1 96 ? -5.428 16.984 13.068 1.00 88.69 96 VAL A CA 1
ATOM 684 C C . VAL A 1 96 ? -6.512 17.822 13.742 1.00 88.69 96 VAL A C 1
ATOM 686 O O . VAL A 1 96 ? -6.912 17.547 14.879 1.00 88.69 96 VAL A O 1
ATOM 689 N N . THR A 1 97 ? -6.969 18.854 13.037 1.00 86.88 97 THR A N 1
ATOM 690 C CA . THR A 1 97 ? -8.171 19.626 13.353 1.00 86.88 97 THR A CA 1
ATOM 691 C C . THR A 1 97 ? -9.184 19.442 12.232 1.00 86.88 97 THR A C 1
ATOM 693 O O . THR A 1 97 ? -8.835 19.390 11.055 1.00 86.88 97 THR A O 1
ATOM 696 N N . SER A 1 98 ? -10.456 19.344 12.602 1.00 84.25 98 SER A N 1
ATOM 697 C CA . SER A 1 98 ? -11.569 19.236 11.665 1.00 84.25 98 SER A CA 1
ATOM 698 C C . SER A 1 98 ? -12.524 20.399 11.870 1.00 84.25 98 SER A C 1
ATOM 700 O O . SER A 1 98 ? -12.859 20.741 13.004 1.00 84.25 98 SER A O 1
ATOM 702 N N . TRP A 1 99 ? -13.005 20.969 10.773 1.00 84.75 99 TRP A N 1
ATOM 703 C CA . TRP A 1 99 ? -14.106 21.924 10.757 1.00 84.75 99 TRP A CA 1
ATOM 704 C C . TRP A 1 99 ? -15.197 21.401 9.825 1.00 84.75 99 TRP A C 1
ATOM 706 O O . TRP A 1 99 ? -14.917 20.721 8.839 1.00 84.75 99 TRP A O 1
ATOM 716 N N . GLY A 1 100 ? -16.451 21.710 10.137 1.00 80.88 100 GLY A N 1
ATOM 717 C CA . GLY A 1 100 ? -17.595 21.285 9.340 1.00 80.88 100 GLY A CA 1
ATOM 718 C C . GLY A 1 100 ? -18.705 22.322 9.381 1.00 80.88 100 GLY A C 1
ATOM 719 O O . GLY A 1 100 ? -18.851 23.049 10.362 1.00 80.88 100 GLY A O 1
ATOM 720 N N . ALA A 1 101 ? -19.488 22.383 8.307 1.00 81.56 101 ALA A N 1
ATOM 721 C CA . ALA A 1 101 ? -20.722 23.151 8.245 1.00 81.56 101 ALA A CA 1
ATOM 722 C C . ALA A 1 101 ? -21.897 22.164 8.184 1.00 81.56 101 ALA A C 1
ATOM 724 O O . ALA A 1 101 ? -22.127 21.534 7.155 1.00 81.56 101 ALA A O 1
ATOM 725 N N . GLY A 1 102 ? -22.618 22.009 9.296 1.00 84.81 102 GLY A N 1
ATOM 726 C CA . GLY A 1 102 ? -23.755 21.091 9.405 1.00 84.81 102 GLY A CA 1
ATOM 727 C C . GLY A 1 102 ? -23.401 19.710 9.964 1.00 84.81 102 GLY A C 1
ATOM 728 O O . GLY A 1 102 ? -22.342 19.508 10.555 1.00 84.81 102 GLY A O 1
ATOM 729 N N . GLN A 1 103 ? -24.336 18.769 9.824 1.00 84.19 103 GLN A N 1
ATOM 730 C CA . GLN A 1 103 ? -24.171 17.396 10.303 1.00 84.19 103 GLN A CA 1
ATOM 731 C C . GLN A 1 103 ? -23.336 16.583 9.309 1.00 84.19 103 GLN A C 1
ATOM 733 O O . GLN A 1 103 ? -23.580 16.631 8.103 1.00 84.19 103 GLN A O 1
ATOM 738 N N . THR A 1 104 ? -22.372 15.815 9.811 1.00 83.88 104 THR A N 1
ATOM 739 C CA . THR A 1 104 ? -21.595 14.855 9.020 1.00 83.88 104 THR A CA 1
ATOM 740 C C . THR A 1 104 ? -22.180 13.453 9.160 1.00 83.88 104 THR A C 1
ATOM 742 O O . THR A 1 104 ? -22.791 13.114 10.175 1.00 83.88 104 THR A O 1
ATOM 745 N N . ALA A 1 105 ? -21.996 12.617 8.136 1.00 86.50 105 ALA A N 1
ATOM 746 C CA . ALA A 1 105 ? -22.314 11.200 8.261 1.00 86.50 105 ALA A CA 1
ATOM 747 C C . ALA A 1 105 ? -21.413 10.552 9.335 1.00 86.50 105 ALA A C 1
ATOM 749 O O . ALA A 1 105 ? -20.235 10.916 9.432 1.00 86.50 105 ALA A O 1
ATOM 750 N N . PRO A 1 106 ? -21.921 9.585 10.122 1.00 87.12 106 PRO A N 1
ATOM 751 C CA . PRO A 1 106 ? -21.081 8.794 11.011 1.00 87.12 106 PRO A CA 1
ATOM 752 C C . PRO A 1 106 ? -19.992 8.070 10.216 1.00 87.12 106 PRO A C 1
ATOM 754 O O . PRO A 1 106 ? -20.256 7.538 9.137 1.00 87.12 106 PRO A O 1
ATOM 757 N N . GLY A 1 107 ? -18.778 8.011 10.754 1.00 90.44 107 GLY A N 1
ATOM 758 C CA . GLY A 1 107 ? -17.689 7.306 10.095 1.00 90.44 107 GLY A CA 1
ATOM 759 C C . GLY A 1 107 ? -16.326 7.589 10.702 1.00 90.44 107 GLY A C 1
ATOM 760 O O . GLY A 1 107 ? -16.184 8.382 11.633 1.00 90.44 107 GLY A O 1
ATOM 761 N N . LEU A 1 108 ? -15.333 6.908 10.142 1.00 94.50 108 LEU A N 1
ATOM 762 C CA . LEU A 1 108 ? -13.924 7.105 10.441 1.00 94.50 108 LEU A CA 1
ATOM 763 C C . LEU A 1 108 ? -13.236 7.739 9.234 1.00 94.50 108 LEU A C 1
ATOM 765 O O . LEU A 1 108 ? -13.604 7.471 8.089 1.00 94.50 108 LEU A O 1
ATOM 769 N N . VAL A 1 109 ? -12.217 8.549 9.495 1.00 94.31 109 VAL A N 1
ATOM 770 C CA . VAL A 1 109 ? -11.367 9.151 8.467 1.00 94.31 109 VAL A CA 1
ATOM 771 C C . VAL A 1 109 ? -10.055 8.382 8.413 1.00 94.31 109 VAL A C 1
ATOM 773 O O . VAL A 1 109 ? -9.363 8.261 9.420 1.00 94.31 109 VAL A O 1
ATOM 776 N N . PHE A 1 110 ? -9.713 7.870 7.236 1.00 96.12 110 PHE A N 1
ATOM 777 C CA . PHE A 1 110 ? -8.473 7.144 6.980 1.00 96.12 110 PHE A CA 1
ATOM 778 C C . PHE A 1 110 ? -7.493 8.108 6.327 1.00 96.12 110 PHE A C 1
ATOM 780 O O . PHE A 1 110 ? -7.821 8.736 5.321 1.00 96.12 110 PHE A O 1
ATOM 787 N N . ALA A 1 111 ? -6.312 8.260 6.916 1.00 94.56 111 ALA A N 1
ATOM 788 C CA . ALA A 1 111 ? -5.325 9.215 6.445 1.00 94.56 111 ALA A CA 1
ATOM 789 C C . ALA A 1 111 ? -3.918 8.631 6.520 1.00 94.56 111 ALA A C 1
ATOM 791 O O . ALA A 1 111 ? -3.577 7.906 7.455 1.00 94.56 111 ALA A O 1
ATOM 792 N N . THR A 1 112 ? -3.086 9.000 5.549 1.00 94.88 112 THR A N 1
ATOM 793 C CA . THR A 1 112 ? -1.678 8.595 5.486 1.00 94.88 11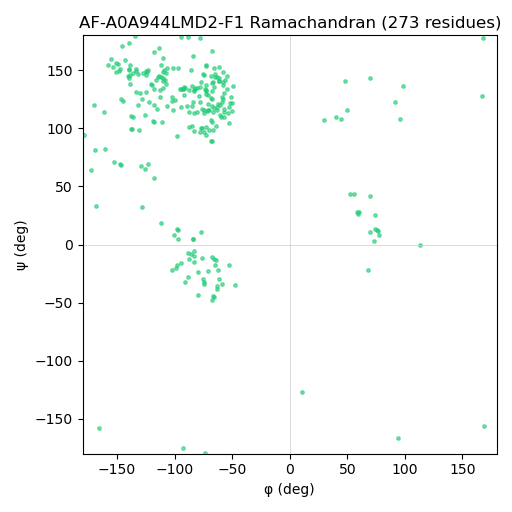2 THR A CA 1
ATOM 794 C C . THR A 1 112 ? -0.758 9.816 5.441 1.00 94.88 112 THR A C 1
ATOM 796 O O . THR A 1 112 ? -0.206 10.140 4.382 1.00 94.88 112 THR A O 1
ATOM 799 N N . PRO A 1 113 ? -0.673 10.570 6.555 1.00 90.75 113 PRO A N 1
ATOM 800 C CA . PRO A 1 113 ? 0.112 11.797 6.633 1.00 90.75 113 PRO A CA 1
ATOM 801 C C . PRO A 1 113 ? 1.597 11.506 6.390 1.00 90.75 113 PRO A C 1
ATOM 803 O O . PRO A 1 113 ? 2.126 10.505 6.863 1.00 90.75 113 PRO A O 1
ATOM 806 N N . GLN A 1 114 ? 2.274 12.391 5.662 1.00 85.50 114 GLN A N 1
ATOM 807 C CA . GLN A 1 114 ? 3.698 12.255 5.345 1.00 85.50 114 GLN A CA 1
ATOM 808 C C . GLN A 1 114 ? 4.517 13.298 6.095 1.00 85.50 114 GLN A C 1
ATOM 810 O O . GLN A 1 114 ? 4.074 14.433 6.241 1.00 85.50 114 GLN A O 1
ATOM 815 N N . GLY A 1 115 ? 5.716 12.924 6.547 1.00 80.06 115 GLY A N 1
ATOM 816 C CA . GLY A 1 115 ? 6.620 13.828 7.273 1.00 80.06 115 GLY A CA 1
ATOM 817 C C . GLY A 1 115 ? 6.250 14.076 8.742 1.00 80.06 115 GLY A C 1
ATOM 818 O O . GLY A 1 115 ? 6.877 14.906 9.390 1.00 80.06 115 GLY A O 1
ATOM 819 N N . HIS A 1 116 ? 5.268 13.343 9.267 1.00 76.12 116 HIS A N 1
ATOM 820 C CA . HIS A 1 116 ? 4.796 13.395 10.651 1.00 76.12 116 HIS A CA 1
ATOM 821 C C . HIS A 1 116 ? 4.687 11.977 11.201 1.00 76.12 116 HIS A C 1
ATOM 823 O O . HIS A 1 116 ? 4.297 11.093 10.442 1.00 76.12 116 HIS A O 1
ATOM 829 N N . GLY A 1 117 ? 4.948 11.804 12.501 1.00 81.88 117 GLY A N 1
ATOM 830 C CA . GLY A 1 117 ? 4.780 10.579 13.292 1.00 81.88 117 GLY A CA 1
ATOM 831 C C . GLY A 1 117 ? 4.479 9.266 12.558 1.00 81.88 117 GLY A C 1
ATOM 832 O O . GLY A 1 117 ? 5.211 8.829 11.674 1.00 81.88 117 GLY A O 1
ATOM 833 N N . SER A 1 118 ? 3.413 8.589 12.984 1.00 85.88 118 SER A N 1
ATOM 834 C CA . SER A 1 118 ? 2.858 7.428 12.295 1.00 85.88 118 SER A CA 1
ATOM 835 C C . SER A 1 118 ? 2.254 7.871 10.964 1.00 85.88 118 SER A C 1
ATOM 837 O O . SER A 1 118 ? 1.382 8.744 10.921 1.00 85.88 118 SER A O 1
ATOM 839 N N . SER A 1 119 ? 2.702 7.242 9.878 1.00 89.56 119 SER A N 1
ATOM 840 C CA . SER A 1 119 ? 2.320 7.610 8.511 1.00 89.56 119 SER A CA 1
ATOM 841 C C . SER A 1 119 ? 0.997 6.997 8.045 1.00 89.56 119 SER A C 1
ATOM 843 O O . SER A 1 119 ? 0.614 7.170 6.894 1.00 89.56 119 SER A O 1
ATOM 845 N N . ALA A 1 120 ? 0.275 6.292 8.920 1.00 95.25 120 ALA A N 1
ATOM 846 C CA . ALA A 1 120 ? -1.081 5.820 8.667 1.00 95.25 120 ALA A CA 1
ATOM 847 C C . ALA A 1 120 ? -1.902 5.853 9.961 1.00 95.25 120 ALA A C 1
ATOM 849 O O . ALA A 1 120 ? -1.530 5.260 10.972 1.00 95.25 120 ALA A O 1
ATOM 850 N N . VAL A 1 121 ? -3.028 6.563 9.921 1.00 96.06 121 VAL A N 1
ATOM 851 C CA . VAL A 1 121 ? -3.901 6.803 11.072 1.00 96.06 121 VAL A CA 1
ATOM 852 C C . VAL A 1 121 ? -5.368 6.696 10.672 1.00 96.06 121 VAL A C 1
ATOM 854 O O . VAL A 1 121 ? -5.765 7.073 9.568 1.00 96.06 121 VAL A O 1
ATOM 857 N N . ILE A 1 122 ? -6.185 6.204 11.600 1.00 96.88 122 ILE A N 1
ATOM 858 C CA . ILE A 1 122 ? -7.644 6.235 11.502 1.00 96.88 122 ILE A CA 1
ATOM 859 C C . ILE A 1 122 ? -8.148 7.169 12.592 1.00 96.88 122 ILE A C 1
ATOM 861 O O . ILE A 1 122 ? -7.801 6.998 13.762 1.00 96.88 122 ILE A O 1
ATOM 865 N N . LEU A 1 123 ? -8.955 8.153 12.211 1.00 95.12 123 LEU A N 1
ATOM 866 C CA . LEU A 1 123 ? -9.462 9.201 13.088 1.00 95.12 123 LEU A CA 1
ATOM 867 C C . LEU A 1 123 ? -10.978 9.079 13.253 1.00 95.12 123 LEU A C 1
ATOM 869 O O . LEU A 1 123 ? -11.688 8.731 12.307 1.00 95.12 123 LEU A O 1
ATOM 873 N N . ASP A 1 124 ? -11.477 9.408 14.440 1.00 92.88 124 ASP A N 1
ATOM 874 C CA . ASP A 1 124 ? -12.903 9.647 14.653 1.00 92.88 124 ASP A CA 1
ATOM 875 C C . ASP A 1 124 ? -13.335 11.041 14.150 1.00 92.88 124 ASP A C 1
ATOM 877 O O . ASP A 1 124 ? -12.525 11.855 13.699 1.00 92.88 124 ASP A O 1
ATOM 881 N N . SER A 1 125 ? -14.632 11.345 14.250 1.00 89.38 125 SER A N 1
ATOM 882 C CA . SER A 1 125 ? -15.203 12.633 13.830 1.00 89.38 125 SER A CA 1
ATOM 883 C C . SER A 1 125 ? -14.691 13.844 14.622 1.00 89.38 125 SER A C 1
ATOM 885 O O . SER A 1 125 ? -14.924 14.978 14.213 1.00 89.38 125 SER A O 1
ATOM 887 N N . ALA A 1 126 ? -14.020 13.622 15.755 1.00 88.75 126 ALA A N 1
ATOM 888 C CA . ALA A 1 126 ? -13.382 14.654 16.566 1.00 88.75 126 ALA A CA 1
ATOM 889 C C . ALA A 1 126 ? -11.871 14.762 16.281 1.00 88.75 126 ALA A C 1
ATOM 891 O O . ALA A 1 126 ? -11.145 15.397 17.048 1.00 88.75 126 ALA A O 1
ATOM 892 N N . SER A 1 127 ? -11.384 14.154 15.191 1.00 91.38 127 SER A N 1
ATOM 893 C CA . SER A 1 127 ? -9.966 14.117 14.815 1.00 91.38 127 SER A CA 1
ATOM 894 C C . SER A 1 127 ? -9.061 13.444 15.859 1.00 91.38 127 SER A C 1
ATOM 896 O O . SER A 1 127 ? -7.871 13.760 15.959 1.00 91.38 127 SER A O 1
ATOM 898 N N . ARG A 1 128 ? -9.602 12.509 16.652 1.00 92.00 128 ARG A N 1
ATOM 899 C CA . ARG A 1 128 ? -8.817 11.701 17.594 1.00 92.00 128 ARG A CA 1
ATOM 900 C C . ARG A 1 128 ? -8.434 10.375 16.938 1.00 92.00 128 ARG A C 1
ATOM 902 O O . ARG A 1 128 ? -9.304 9.730 16.351 1.00 92.00 128 ARG A O 1
ATOM 909 N N . PRO A 1 129 ? -7.171 9.935 17.044 1.00 93.88 129 PRO A N 1
ATOM 910 C CA . PRO A 1 129 ? -6.765 8.651 16.498 1.00 93.88 129 PRO A CA 1
ATOM 911 C C . PRO A 1 129 ? -7.405 7.502 17.274 1.00 93.88 129 PRO A C 1
ATOM 913 O O . PRO A 1 129 ? -7.269 7.409 18.492 1.00 93.88 129 PRO A O 1
ATOM 916 N N . VAL A 1 130 ? -8.088 6.620 16.547 1.00 94.50 130 VAL A N 1
ATOM 917 C CA . VAL A 1 130 ? -8.625 5.344 17.050 1.00 94.50 130 VAL A CA 1
ATOM 918 C C . VAL A 1 130 ? -7.716 4.170 16.690 1.00 94.50 130 VAL A C 1
ATOM 920 O O . VAL A 1 130 ? -7.760 3.127 17.336 1.00 94.50 130 VAL A O 1
ATOM 923 N N . TRP A 1 131 ? -6.867 4.354 15.679 1.00 95.00 131 TRP A N 1
ATOM 924 C CA . TRP A 1 131 ? -5.809 3.431 15.295 1.00 95.00 131 TRP A CA 1
ATOM 925 C C . TRP A 1 131 ? -4.660 4.212 14.652 1.00 95.00 131 TRP A C 1
ATOM 927 O O . TRP A 1 131 ? -4.881 5.230 13.991 1.00 95.00 131 TRP A O 1
ATOM 937 N N . MET A 1 132 ? -3.440 3.720 14.832 1.00 94.50 132 MET A N 1
ATOM 938 C CA . MET A 1 132 ? -2.250 4.188 14.129 1.00 94.50 132 MET A CA 1
ATOM 939 C C . MET A 1 132 ? -1.391 2.982 13.761 1.00 94.50 132 MET A C 1
ATOM 941 O O . MET A 1 132 ? -1.397 1.979 14.481 1.00 94.50 132 MET A O 1
ATOM 945 N N . GLU A 1 133 ? -0.654 3.082 12.660 1.00 93.88 133 GLU A N 1
ATOM 946 C CA . GLU A 1 133 ? 0.275 2.037 12.243 1.00 93.88 133 GLU A CA 1
ATOM 947 C C . GLU A 1 133 ? 1.298 1.785 13.365 1.00 93.88 133 GLU A C 1
ATOM 949 O O . GLU A 1 133 ? 1.911 2.745 13.849 1.00 93.88 133 GLU A O 1
ATOM 954 N N . PRO A 1 134 ? 1.442 0.529 13.833 1.00 90.94 134 PRO A N 1
ATOM 955 C CA . PRO A 1 134 ? 2.097 0.239 15.106 1.00 90.94 134 PRO A CA 1
ATOM 956 C C . PRO A 1 134 ? 3.622 0.101 15.024 1.00 90.94 134 PRO A C 1
ATOM 958 O O . PRO A 1 134 ? 4.262 -0.039 16.067 1.00 90.94 134 PRO A O 1
ATOM 961 N N . SER A 1 135 ? 4.219 0.087 13.830 1.00 89.88 135 SER A N 1
ATOM 962 C CA . SER A 1 135 ? 5.665 -0.105 13.665 1.00 89.88 135 SER A CA 1
ATOM 963 C C . SER A 1 135 ? 6.437 1.204 13.493 1.00 89.88 135 SER A C 1
ATOM 965 O O . SER A 1 135 ? 7.649 1.219 13.703 1.00 89.88 135 SER A O 1
ATOM 967 N N . GLY A 1 136 ? 5.755 2.297 13.144 1.00 88.88 136 GLY A N 1
ATOM 968 C CA . GLY A 1 136 ? 6.388 3.561 12.767 1.00 88.88 136 GLY A CA 1
ATOM 969 C C . GLY A 1 136 ? 7.012 3.519 11.371 1.00 88.88 136 GLY A C 1
ATOM 970 O O . GLY A 1 136 ? 7.805 4.394 11.029 1.00 88.88 136 GLY A O 1
ATOM 971 N N . ALA A 1 137 ? 6.693 2.498 10.573 1.00 91.00 137 ALA A N 1
ATOM 972 C CA . ALA A 1 137 ? 7.137 2.419 9.191 1.00 91.00 137 ALA A CA 1
ATOM 973 C C . ALA A 1 137 ? 6.380 3.426 8.315 1.00 91.00 137 ALA A C 1
ATOM 975 O O . ALA A 1 137 ? 5.226 3.770 8.585 1.00 91.00 137 ALA A O 1
ATOM 976 N N . GLY A 1 138 ? 7.019 3.838 7.217 1.00 93.81 138 GLY A N 1
ATOM 977 C CA . GLY A 1 138 ? 6.345 4.597 6.171 1.00 93.81 138 GLY A CA 1
ATOM 978 C C . GLY A 1 138 ? 5.152 3.806 5.647 1.00 93.81 138 GLY A C 1
ATOM 979 O O . GLY A 1 138 ? 5.269 2.614 5.351 1.00 93.81 138 GLY A O 1
ATOM 980 N N . ALA A 1 139 ? 4.003 4.467 5.572 1.00 95.94 139 ALA A N 1
ATOM 981 C CA . ALA A 1 139 ? 2.753 3.862 5.164 1.00 95.94 139 ALA A CA 1
ATOM 982 C C . ALA A 1 139 ? 1.965 4.810 4.264 1.00 95.94 139 ALA A C 1
ATOM 984 O O . ALA A 1 139 ? 1.981 6.028 4.447 1.00 95.94 139 ALA A O 1
ATOM 985 N N . MET A 1 140 ? 1.295 4.228 3.278 1.00 96.19 140 MET A N 1
ATOM 986 C CA . MET A 1 140 ? 0.419 4.912 2.336 1.00 96.19 140 MET A CA 1
ATOM 987 C C . MET A 1 140 ? -0.734 3.991 1.970 1.00 96.19 140 MET A C 1
ATOM 989 O O . MET A 1 140 ? -0.772 2.824 2.356 1.00 96.19 140 MET A O 1
ATOM 993 N N . ASP A 1 141 ? -1.704 4.544 1.264 1.00 97.06 141 ASP A N 1
ATOM 994 C CA . ASP A 1 141 ? -2.834 3.790 0.756 1.00 97.06 141 ASP A CA 1
ATOM 995 C C . ASP A 1 141 ? -3.643 3.007 1.820 1.00 97.06 141 ASP A C 1
ATOM 997 O O . ASP A 1 141 ? -4.000 1.837 1.662 1.00 97.06 141 ASP A O 1
ATOM 1001 N N . LEU A 1 142 ? -3.909 3.656 2.956 1.00 98.00 142 LEU A N 1
ATOM 1002 C CA . LEU A 1 142 ? -4.687 3.073 4.045 1.00 98.00 142 LEU A CA 1
ATOM 1003 C C . LEU A 1 142 ? -6.183 3.076 3.704 1.00 98.00 142 LEU A C 1
ATOM 1005 O O . LEU A 1 142 ? -6.800 4.136 3.599 1.00 98.00 142 LEU A O 1
ATOM 1009 N N . ARG A 1 143 ? -6.791 1.893 3.602 1.00 97.94 143 ARG A N 1
ATOM 1010 C CA . ARG A 1 143 ? -8.222 1.742 3.296 1.00 97.94 143 ARG A CA 1
ATOM 1011 C C . ARG A 1 143 ? -8.789 0.420 3.810 1.00 97.94 143 ARG A C 1
ATOM 1013 O O . ARG A 1 143 ? -8.056 -0.540 4.041 1.00 97.94 143 ARG A O 1
ATOM 1020 N N . VAL A 1 144 ? -10.111 0.360 3.963 1.00 98.06 144 VAL A N 1
ATOM 1021 C CA . VAL A 1 144 ? -10.830 -0.904 4.186 1.00 98.06 144 VAL A CA 1
ATOM 1022 C C . VAL A 1 144 ? -11.068 -1.579 2.841 1.00 98.06 144 VAL A C 1
ATOM 1024 O O . VAL A 1 144 ? -11.501 -0.938 1.884 1.00 98.06 144 VAL A O 1
ATOM 1027 N N . GLN A 1 145 ? -10.805 -2.879 2.775 1.00 98.44 145 GLN A N 1
ATOM 1028 C CA . GLN A 1 145 ? -11.075 -3.720 1.611 1.00 98.44 145 GLN A CA 1
ATOM 1029 C C . GLN A 1 145 ? -11.743 -5.027 2.046 1.00 98.44 145 GLN A C 1
ATOM 1031 O O . GLN A 1 145 ? -11.969 -5.266 3.233 1.00 98.44 145 GLN A O 1
ATOM 1036 N N . THR A 1 146 ? -12.052 -5.889 1.082 1.00 98.25 146 THR A N 1
ATOM 1037 C CA . THR A 1 146 ? -12.583 -7.229 1.333 1.00 98.25 146 THR A CA 1
ATOM 1038 C C . THR A 1 146 ? -11.550 -8.262 0.914 1.00 98.25 146 THR A C 1
ATOM 1040 O O . THR A 1 146 ? -10.993 -8.181 -0.178 1.00 98.25 146 THR A O 1
ATOM 1043 N N . PHE A 1 147 ? -11.313 -9.247 1.775 1.00 97.25 147 PHE A N 1
ATOM 1044 C CA . PHE A 1 147 ? -10.495 -10.413 1.471 1.00 97.25 147 PHE A CA 1
ATOM 1045 C C . PHE A 1 147 ? -11.258 -11.663 1.899 1.00 97.25 147 PHE A C 1
ATOM 1047 O O . PHE A 1 147 ? -11.642 -11.791 3.060 1.00 97.25 147 PHE A O 1
ATOM 1054 N N . GLU A 1 148 ? -11.542 -12.554 0.946 1.00 93.38 148 GLU A N 1
ATOM 1055 C CA . GLU A 1 148 ? -12.308 -13.789 1.183 1.00 93.38 148 GLU A CA 1
ATOM 1056 C C . GLU A 1 148 ? -13.656 -13.550 1.883 1.00 93.38 148 GLU A C 1
ATOM 1058 O O . GLU A 1 148 ? -14.034 -14.236 2.835 1.00 93.38 148 GLU A O 1
ATOM 1063 N N . GLY A 1 149 ? -14.370 -12.515 1.433 1.00 95.31 149 GLY A N 1
ATOM 1064 C CA . GLY A 1 149 ? -15.675 -12.132 1.974 1.00 95.31 149 GLY A CA 1
ATOM 1065 C C . GLY A 1 149 ? -15.630 -11.472 3.355 1.00 95.31 149 GLY A C 1
ATOM 1066 O O . GLY A 1 149 ? -16.684 -11.161 3.904 1.00 95.31 149 GLY A O 1
ATOM 1067 N N . LYS A 1 150 ? -14.443 -11.234 3.926 1.00 96.81 150 LYS A N 1
ATOM 1068 C CA . LYS A 1 150 ? -14.278 -10.576 5.227 1.00 96.81 150 LYS A CA 1
ATOM 1069 C C . LYS A 1 150 ? -13.716 -9.166 5.059 1.00 96.81 150 LYS A C 1
ATOM 1071 O O . LYS A 1 150 ? -12.848 -8.963 4.207 1.00 96.81 150 LYS A O 1
ATOM 1076 N N . PRO A 1 151 ? -14.174 -8.191 5.862 1.00 97.94 151 PRO A N 1
ATOM 1077 C CA . PRO A 1 151 ? -13.555 -6.876 5.888 1.00 97.94 151 PRO A CA 1
ATOM 1078 C C . PRO A 1 151 ? -12.133 -6.983 6.445 1.00 97.94 151 PRO A C 1
ATOM 1080 O O . PRO A 1 151 ? -11.893 -7.650 7.453 1.00 97.94 151 PRO A O 1
ATOM 1083 N N . VAL A 1 152 ? -11.203 -6.308 5.782 1.00 98.62 152 VAL A N 1
ATOM 1084 C CA . VAL A 1 152 ? -9.796 -6.207 6.170 1.00 98.62 152 VAL A CA 1
ATOM 1085 C C . VAL A 1 152 ? -9.339 -4.759 6.085 1.00 98.62 152 VAL A C 1
ATOM 1087 O O . VAL A 1 152 ? -9.842 -3.986 5.267 1.00 98.62 152 VAL A O 1
ATOM 1090 N N . LEU A 1 153 ? -8.367 -4.394 6.914 1.00 98.56 153 LEU A N 1
ATOM 1091 C CA . LEU A 1 153 ? -7.645 -3.137 6.765 1.00 98.56 153 LEU A CA 1
ATOM 1092 C C . LEU A 1 153 ? -6.396 -3.384 5.928 1.00 98.56 153 LEU A C 1
ATOM 1094 O O . LEU A 1 153 ? -5.656 -4.331 6.187 1.00 98.56 153 LEU A O 1
ATOM 1098 N N . THR A 1 154 ? -6.141 -2.529 4.949 1.00 98.50 154 THR A N 1
ATOM 1099 C CA . THR A 1 154 ? -4.963 -2.636 4.090 1.00 98.50 154 THR A CA 1
ATOM 1100 C C . THR A 1 154 ? -4.193 -1.336 4.054 1.00 98.50 154 THR A C 1
ATOM 1102 O O . THR A 1 154 ? -4.809 -0.272 4.090 1.00 98.50 154 THR A O 1
ATOM 1105 N N . TYR A 1 155 ? -2.877 -1.432 3.916 1.00 98.25 155 TYR A N 1
ATOM 1106 C CA . TYR A 1 155 ? -2.009 -0.300 3.612 1.00 98.25 155 TYR A CA 1
ATOM 1107 C C . TYR A 1 155 ? -0.748 -0.776 2.896 1.00 98.25 155 TYR A C 1
ATOM 1109 O O . TYR A 1 155 ? -0.310 -1.916 3.071 1.00 98.25 155 TYR A O 1
ATOM 1117 N N . TRP A 1 156 ? -0.157 0.097 2.092 1.00 98.06 156 TRP A N 1
ATOM 1118 C CA . TRP A 1 156 ? 1.215 -0.059 1.632 1.00 98.06 156 TRP A CA 1
ATOM 1119 C C . TRP A 1 156 ? 2.178 0.327 2.758 1.00 98.06 156 TRP A C 1
ATOM 1121 O O . TRP A 1 156 ? 1.939 1.304 3.465 1.00 98.06 156 TRP A O 1
ATOM 1131 N N . GLN A 1 157 ? 3.268 -0.422 2.915 1.00 97.31 157 GLN A N 1
ATOM 1132 C CA . GLN A 1 157 ? 4.335 -0.175 3.881 1.00 97.31 157 GLN A CA 1
ATOM 1133 C C . GLN A 1 157 ? 5.698 -0.188 3.177 1.00 97.31 157 GLN A C 1
ATOM 1135 O O . GLN A 1 157 ? 6.056 -1.189 2.551 1.00 97.31 157 GLN A O 1
ATOM 1140 N N . GLY A 1 158 ? 6.488 0.878 3.320 1.00 95.56 158 GLY A N 1
ATOM 1141 C CA . GLY A 1 158 ? 7.800 0.979 2.678 1.00 95.56 158 GLY A CA 1
ATOM 1142 C C . GLY A 1 158 ? 8.431 2.369 2.727 1.00 95.56 158 GLY A C 1
ATOM 1143 O O . GLY A 1 158 ? 8.123 3.184 3.597 1.00 95.56 158 GLY A O 1
ATOM 1144 N N . THR A 1 159 ? 9.332 2.630 1.779 1.00 94.44 159 THR A N 1
ATOM 1145 C CA . THR A 1 159 ? 10.045 3.908 1.617 1.00 94.44 159 THR A CA 1
ATOM 1146 C C . THR A 1 159 ? 9.660 4.609 0.317 1.00 94.44 159 THR A C 1
ATOM 1148 O O . THR A 1 159 ? 9.433 3.960 -0.702 1.00 94.44 159 THR A O 1
ATOM 1151 N N . SER A 1 160 ? 9.584 5.941 0.347 1.00 92.00 160 SER A N 1
ATOM 1152 C CA . SER A 1 160 ? 9.382 6.761 -0.854 1.00 92.00 160 SER A CA 1
ATOM 1153 C C . SER A 1 160 ? 10.717 6.994 -1.569 1.00 92.00 160 SER A C 1
ATOM 1155 O O . SER A 1 160 ? 11.703 7.369 -0.937 1.00 92.00 160 SER A O 1
ATOM 1157 N N . GLU A 1 161 ? 10.740 6.799 -2.885 1.00 90.75 161 GLU A N 1
ATOM 1158 C CA . GLU A 1 161 ? 11.905 6.900 -3.769 1.00 90.75 161 GLU A CA 1
ATOM 1159 C C . GLU A 1 161 ? 11.703 8.014 -4.811 1.00 90.75 161 GLU A C 1
ATOM 1161 O O . GLU A 1 161 ? 11.729 7.801 -6.020 1.00 90.75 161 GLU A O 1
ATOM 1166 N N . GLY A 1 162 ? 11.457 9.243 -4.345 1.00 82.00 162 GLY A N 1
ATOM 1167 C CA . GLY A 1 162 ? 11.402 10.412 -5.233 1.00 82.00 162 GLY A CA 1
ATOM 1168 C C . GLY A 1 162 ? 10.191 10.426 -6.172 1.00 82.00 162 GLY A C 1
ATOM 1169 O O . GLY A 1 162 ? 10.322 10.766 -7.345 1.00 82.00 162 GLY A O 1
ATOM 1170 N N . GLY A 1 163 ? 9.015 10.060 -5.654 1.00 87.50 163 GLY A N 1
ATOM 1171 C CA . GLY A 1 163 ? 7.740 10.117 -6.382 1.00 87.50 163 GLY A CA 1
ATOM 1172 C C . GLY A 1 163 ? 7.106 8.759 -6.676 1.00 87.50 163 GLY A C 1
ATOM 1173 O O . GLY A 1 163 ? 6.025 8.725 -7.245 1.00 87.50 163 GLY A O 1
ATOM 1174 N N . HIS A 1 164 ? 7.740 7.662 -6.270 1.00 92.75 164 HIS A N 1
ATOM 1175 C CA . HIS A 1 164 ? 7.159 6.319 -6.232 1.00 92.75 164 HIS A CA 1
ATOM 1176 C C . HIS A 1 164 ? 7.606 5.608 -4.949 1.00 92.75 164 HIS A C 1
ATOM 1178 O O . HIS A 1 164 ? 8.379 6.165 -4.169 1.00 92.75 164 HIS A O 1
ATOM 1184 N N . GLY A 1 165 ? 7.073 4.421 -4.683 1.00 94.81 165 GLY A N 1
ATOM 1185 C CA . GLY A 1 165 ? 7.375 3.639 -3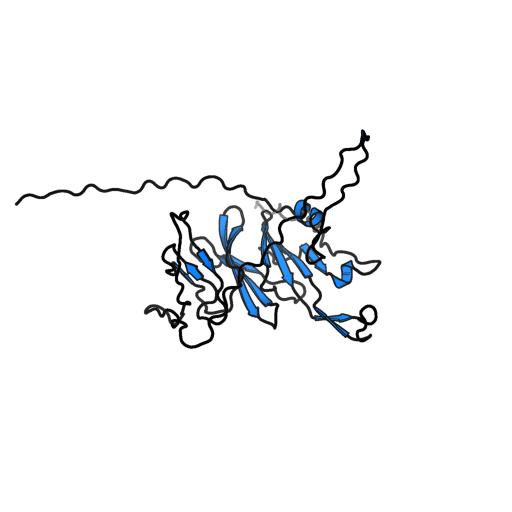.488 1.00 94.81 165 GLY A CA 1
ATOM 1186 C C . GLY A 1 165 ? 8.203 2.395 -3.776 1.00 94.81 165 GLY A C 1
ATOM 1187 O O . GLY A 1 165 ? 8.052 1.761 -4.817 1.00 94.81 165 GLY A O 1
ATOM 1188 N N . ALA A 1 166 ? 9.007 2.001 -2.792 1.00 96.75 166 ALA A N 1
ATOM 1189 C CA . ALA A 1 166 ? 9.5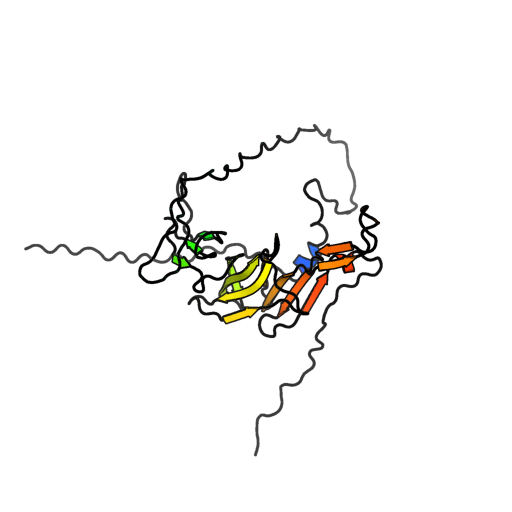44 0.657 -2.674 1.00 96.75 166 ALA A CA 1
ATOM 1190 C C . ALA A 1 166 ? 9.041 0.024 -1.374 1.00 96.75 166 ALA A C 1
ATOM 1192 O O . ALA A 1 166 ? 9.460 0.387 -0.271 1.00 96.75 166 ALA A O 1
ATOM 1193 N N . GLY A 1 167 ? 8.094 -0.904 -1.492 1.00 96.81 167 GLY A N 1
ATOM 1194 C CA . GLY A 1 167 ? 7.485 -1.514 -0.321 1.00 96.81 167 GLY A CA 1
ATOM 1195 C C . GLY A 1 167 ? 6.675 -2.769 -0.598 1.00 96.81 167 GLY A C 1
ATOM 1196 O O . GLY A 1 167 ? 6.871 -3.483 -1.587 1.00 96.81 167 GLY A O 1
ATOM 1197 N N . LYS A 1 168 ? 5.772 -3.042 0.341 1.00 97.81 168 LYS A N 1
ATOM 1198 C CA . LYS A 1 168 ? 4.915 -4.225 0.400 1.00 97.81 168 LYS A CA 1
ATOM 1199 C C . LYS A 1 168 ? 3.499 -3.847 0.836 1.00 97.81 168 LYS A C 1
ATOM 1201 O O . LYS A 1 168 ? 3.309 -2.866 1.546 1.00 97.81 168 LYS A O 1
ATOM 1206 N N . GLY A 1 169 ? 2.511 -4.643 0.448 1.00 98.00 169 GLY A N 1
ATOM 1207 C CA . GLY A 1 169 ? 1.133 -4.502 0.913 1.00 98.00 169 GLY A CA 1
ATOM 1208 C C . GLY A 1 169 ? 0.921 -5.276 2.210 1.00 98.00 169 GLY A C 1
ATOM 1209 O O . GLY A 1 169 ? 1.317 -6.437 2.302 1.00 98.00 169 GLY A O 1
ATOM 1210 N N . ILE A 1 170 ? 0.290 -4.661 3.206 1.00 98.38 170 ILE A N 1
ATOM 1211 C CA . ILE A 1 170 ? -0.063 -5.280 4.487 1.00 98.38 170 ILE A CA 1
ATOM 1212 C C . ILE A 1 170 ? -1.577 -5.448 4.575 1.00 98.38 170 ILE A C 1
ATOM 1214 O O . ILE A 1 170 ? -2.320 -4.520 4.265 1.00 98.38 170 ILE A O 1
ATOM 1218 N N . ILE A 1 171 ? -2.034 -6.621 5.022 1.00 98.50 171 ILE A N 1
ATOM 1219 C CA . ILE A 1 171 ? -3.452 -6.935 5.223 1.00 98.50 171 ILE A CA 1
ATOM 1220 C C . ILE A 1 171 ? -3.668 -7.330 6.679 1.00 98.50 171 ILE A C 1
ATOM 1222 O O . ILE A 1 171 ? -3.066 -8.296 7.157 1.00 98.50 171 ILE A O 1
ATOM 1226 N N . LEU A 1 172 ? -4.551 -6.611 7.368 1.00 98.56 172 LEU A N 1
ATOM 1227 C CA . LEU A 1 172 ? -4.944 -6.872 8.747 1.00 98.56 172 LEU A CA 1
ATOM 1228 C C . LEU A 1 172 ? -6.400 -7.345 8.830 1.00 98.56 172 LEU A C 1
ATOM 1230 O O . LEU A 1 172 ? -7.263 -6.858 8.099 1.00 98.56 172 LEU A O 1
ATOM 1234 N N . ASP A 1 173 ? -6.686 -8.257 9.758 1.00 97.81 173 ASP A N 1
ATOM 1235 C CA . ASP A 1 173 ? -8.062 -8.601 10.124 1.00 97.81 173 ASP A CA 1
ATOM 1236 C C . ASP A 1 173 ? -8.741 -7.498 10.961 1.00 97.81 173 ASP A C 1
ATOM 1238 O O . ASP A 1 173 ? -8.155 -6.466 11.288 1.00 97.81 173 ASP A O 1
ATOM 1242 N N . THR A 1 174 ? -9.999 -7.723 11.347 1.00 96.12 174 THR A N 1
ATOM 1243 C CA . THR A 1 174 ? -10.777 -6.792 12.184 1.00 96.12 174 THR A CA 1
ATOM 1244 C C . THR A 1 174 ? -10.254 -6.653 13.616 1.00 96.12 174 THR A C 1
ATOM 1246 O O . THR A 1 174 ? -10.711 -5.776 14.344 1.00 96.12 174 THR A O 1
ATOM 1249 N N . ALA A 1 175 ? -9.325 -7.514 14.039 1.00 96.44 175 ALA A N 1
ATOM 1250 C CA . ALA A 1 175 ? -8.594 -7.398 15.297 1.00 96.44 175 ALA A CA 1
ATOM 1251 C C . ALA A 1 175 ? -7.210 -6.746 15.095 1.00 96.44 175 ALA A C 1
ATOM 1253 O O . ALA A 1 175 ? -6.378 -6.786 16.000 1.00 96.44 175 ALA A O 1
ATOM 1254 N N . TYR A 1 176 ? -6.965 -6.153 13.918 1.00 95.88 176 TYR A N 1
ATOM 1255 C CA . TYR A 1 176 ? -5.713 -5.514 13.509 1.00 95.88 176 TYR A CA 1
ATOM 1256 C C . TYR A 1 176 ? -4.492 -6.445 13.528 1.00 95.88 176 TYR A C 1
ATOM 1258 O O . TYR A 1 176 ? -3.357 -5.990 13.666 1.00 95.88 176 TYR A O 1
ATOM 1266 N N . ARG A 1 177 ? -4.699 -7.757 13.370 1.00 96.94 177 ARG A N 1
ATOM 1267 C CA . ARG A 1 177 ? -3.611 -8.733 13.243 1.00 96.94 177 ARG A CA 1
ATOM 1268 C C . ARG A 1 177 ? -3.280 -8.933 11.775 1.00 96.94 177 ARG A C 1
ATOM 1270 O O . ARG A 1 177 ? -4.184 -9.125 10.964 1.00 96.94 177 ARG A O 1
ATOM 1277 N N . THR A 1 178 ? -1.995 -8.950 11.438 1.00 97.38 178 THR A N 1
ATOM 1278 C CA . THR A 1 178 ? -1.552 -9.220 10.067 1.00 97.38 178 THR A CA 1
ATOM 1279 C C . THR A 1 178 ? -1.946 -10.629 9.646 1.00 97.38 178 THR A C 1
ATOM 1281 O O . THR A 1 178 ? -1.490 -11.607 10.234 1.00 97.38 178 THR A O 1
ATOM 1284 N N . VAL A 1 179 ? -2.774 -10.729 8.608 1.00 97.31 179 VAL A N 1
ATOM 1285 C CA . VAL A 1 179 ? -3.203 -12.004 8.013 1.00 97.31 179 VAL A CA 1
ATOM 1286 C C . VAL A 1 179 ? -2.467 -12.321 6.718 1.00 97.31 179 VAL A C 1
ATOM 1288 O O . VAL A 1 179 ? -2.380 -13.486 6.338 1.00 97.31 179 VAL A O 1
ATOM 1291 N N . ALA A 1 180 ? -1.917 -11.305 6.052 1.00 97.19 180 ALA A N 1
ATOM 1292 C CA . ALA A 1 180 ? -1.064 -11.467 4.885 1.00 97.19 180 ALA A CA 1
ATOM 1293 C C . ALA A 1 180 ? -0.163 -10.240 4.679 1.00 97.19 180 ALA A C 1
ATOM 1295 O O . ALA A 1 180 ? -0.487 -9.121 5.084 1.00 97.19 180 ALA A O 1
ATOM 1296 N N . SER A 1 181 ? 0.969 -10.474 4.022 1.00 96.94 181 SER A N 1
ATOM 1297 C CA . SER A 1 181 ? 1.887 -9.454 3.522 1.00 96.94 181 SER A CA 1
ATOM 1298 C C . SER A 1 181 ? 2.256 -9.832 2.092 1.00 96.94 181 SER A C 1
ATOM 1300 O O . SER A 1 181 ? 2.625 -10.977 1.847 1.00 96.94 181 SER A O 1
ATOM 1302 N N . ILE A 1 182 ? 2.168 -8.887 1.162 1.00 96.25 182 ILE A N 1
ATOM 1303 C CA . ILE A 1 182 ? 2.332 -9.134 -0.274 1.00 96.25 182 ILE A CA 1
ATOM 1304 C C . ILE A 1 182 ? 3.509 -8.319 -0.793 1.00 96.25 182 ILE A C 1
ATOM 1306 O O . ILE A 1 182 ? 3.640 -7.142 -0.469 1.00 96.25 182 ILE A O 1
ATOM 1310 N N . SER A 1 183 ? 4.333 -8.936 -1.632 1.00 95.81 183 SER A N 1
ATOM 1311 C CA . SER A 1 183 ? 5.389 -8.274 -2.400 1.00 95.81 183 SER A CA 1
ATOM 1312 C C . SER A 1 183 ? 5.044 -8.306 -3.882 1.00 95.81 183 SER A C 1
ATOM 1314 O O . SER A 1 183 ? 4.331 -9.207 -4.325 1.00 95.81 183 SER A O 1
ATOM 1316 N N . ALA A 1 184 ? 5.570 -7.352 -4.650 1.00 96.44 184 ALA A N 1
ATOM 1317 C CA . ALA A 1 184 ? 5.551 -7.457 -6.100 1.00 96.44 184 ALA A CA 1
ATOM 1318 C C . ALA A 1 184 ? 6.438 -8.636 -6.535 1.00 96.44 184 ALA A C 1
ATOM 1320 O O . ALA A 1 184 ? 7.370 -9.040 -5.835 1.00 96.44 184 ALA A O 1
ATOM 1321 N N . GLY A 1 185 ? 6.120 -9.234 -7.678 1.00 95.31 185 GLY A N 1
ATOM 1322 C CA . GLY A 1 185 ? 6.898 -10.341 -8.213 1.00 95.31 185 GLY A CA 1
ATOM 1323 C C . GLY A 1 185 ? 8.051 -9.885 -9.099 1.00 95.31 185 GLY A C 1
ATOM 1324 O O . GLY A 1 185 ? 8.234 -8.701 -9.370 1.00 95.31 185 GLY A O 1
ATOM 1325 N N . ASN A 1 186 ? 8.822 -10.856 -9.594 1.00 93.44 186 ASN A N 1
ATOM 1326 C CA . ASN A 1 186 ? 9.948 -10.635 -10.514 1.00 93.44 186 ASN A CA 1
ATOM 1327 C C . ASN A 1 186 ? 11.045 -9.702 -9.960 1.00 93.44 186 ASN A C 1
ATOM 1329 O O . ASN A 1 186 ? 11.748 -9.053 -10.729 1.00 93.44 186 ASN A O 1
ATOM 1333 N N . GLY A 1 187 ? 11.202 -9.648 -8.632 1.00 92.25 187 GLY A N 1
ATOM 1334 C CA . GLY A 1 187 ? 12.194 -8.797 -7.965 1.00 92.25 187 GLY A CA 1
ATOM 1335 C C . GLY A 1 187 ? 11.825 -7.312 -7.927 1.00 92.25 187 GLY A C 1
ATOM 1336 O O . GLY A 1 187 ? 12.683 -6.492 -7.615 1.00 92.25 187 GLY A O 1
ATOM 1337 N N . LEU A 1 188 ? 10.577 -6.964 -8.257 1.00 95.75 188 LEU A N 1
ATOM 1338 C CA . LEU A 1 188 ? 10.063 -5.603 -8.150 1.00 95.75 188 LEU A CA 1
ATOM 1339 C C . LEU A 1 188 ? 9.580 -5.304 -6.724 1.00 95.75 188 LEU A C 1
ATOM 1341 O O . LEU A 1 188 ? 9.288 -6.211 -5.943 1.00 95.75 188 LEU A O 1
ATOM 1345 N N . SER A 1 189 ? 9.438 -4.016 -6.421 1.00 96.50 189 SER A N 1
ATOM 1346 C CA . SER A 1 189 ? 8.813 -3.517 -5.193 1.00 96.50 189 SER A CA 1
ATOM 1347 C C . SER A 1 189 ? 7.445 -2.920 -5.505 1.00 96.50 189 SER A C 1
ATOM 1349 O O . SER A 1 189 ? 7.245 -2.368 -6.587 1.00 96.50 189 SER A O 1
ATOM 1351 N N . ILE A 1 190 ? 6.507 -3.026 -4.561 1.00 97.81 190 ILE A N 1
ATOM 1352 C CA . ILE A 1 190 ? 5.187 -2.404 -4.711 1.00 97.81 190 ILE A CA 1
ATOM 1353 C C . ILE A 1 190 ? 5.354 -0.895 -4.551 1.00 97.81 190 ILE A C 1
ATOM 1355 O O . ILE A 1 190 ? 5.991 -0.441 -3.596 1.00 97.81 190 ILE A O 1
ATOM 1359 N N . ASP A 1 191 ? 4.764 -0.146 -5.473 1.00 97.75 191 ASP A N 1
ATOM 1360 C CA . ASP A 1 191 ? 4.651 1.305 -5.424 1.00 97.75 191 ASP A CA 1
ATOM 1361 C C . ASP A 1 191 ? 3.638 1.772 -4.366 1.00 97.75 191 ASP A C 1
ATOM 1363 O O . ASP A 1 191 ? 2.697 1.071 -4.008 1.00 97.75 191 ASP A O 1
ATOM 1367 N N . LEU A 1 192 ? 3.822 2.993 -3.875 1.00 96.19 192 LEU A N 1
ATOM 1368 C CA . LEU A 1 192 ? 3.035 3.568 -2.790 1.00 96.19 192 LEU A CA 1
ATOM 1369 C C . LEU A 1 192 ? 1.620 4.034 -3.186 1.00 96.19 192 LEU A C 1
ATOM 1371 O O . LEU A 1 192 ? 0.840 4.358 -2.291 1.00 96.19 192 LEU A O 1
ATOM 1375 N N . HIS A 1 193 ? 1.279 4.106 -4.483 1.00 96.38 193 HIS A N 1
ATOM 1376 C CA . HIS A 1 193 ? 0.021 4.723 -4.934 1.00 96.38 193 HIS A CA 1
ATOM 1377 C C . HIS A 1 193 ? -1.171 3.769 -4.998 1.00 96.38 193 HIS A C 1
ATOM 1379 O O . HIS A 1 193 ? -2.306 4.235 -4.894 1.00 96.38 193 HIS A O 1
ATOM 1385 N N . GLU A 1 194 ? -0.953 2.471 -5.220 1.00 95.38 194 GLU A N 1
ATOM 1386 C CA . GLU A 1 194 ? -2.059 1.523 -5.361 1.00 95.38 194 GLU A CA 1
ATOM 1387 C C . GLU A 1 194 ? -1.728 0.139 -4.809 1.00 95.38 194 GLU A C 1
ATOM 1389 O O . GLU A 1 194 ? -0.802 -0.547 -5.254 1.00 95.38 194 GLU A O 1
ATOM 1394 N N . PHE A 1 195 ? -2.595 -0.296 -3.901 1.00 96.62 195 PHE A N 1
ATOM 1395 C CA . PHE A 1 195 ? -2.717 -1.654 -3.422 1.00 96.62 195 PHE A CA 1
ATOM 1396 C C . PHE A 1 195 ? -4.202 -2.040 -3.322 1.00 96.62 195 PHE A C 1
ATOM 1398 O O . PHE A 1 195 ? -4.884 -1.769 -2.330 1.00 96.62 195 PHE A O 1
ATOM 1405 N N . ARG A 1 196 ? -4.715 -2.757 -4.332 1.00 98.00 196 ARG A N 1
ATOM 1406 C CA . ARG A 1 196 ? -6.137 -3.129 -4.420 1.00 98.00 196 ARG A CA 1
ATOM 1407 C C . ARG A 1 196 ? -6.351 -4.636 -4.389 1.00 98.00 196 ARG A C 1
ATOM 1409 O O . ARG A 1 196 ? -5.943 -5.344 -5.299 1.00 98.00 196 ARG A O 1
ATOM 1416 N N . LEU A 1 197 ? -7.085 -5.129 -3.400 1.00 98.44 197 LEU A N 1
ATOM 1417 C CA . LEU A 1 197 ? -7.587 -6.501 -3.373 1.00 98.44 197 LEU A CA 1
ATOM 1418 C C . LEU A 1 197 ? -8.757 -6.689 -4.340 1.00 98.44 197 LEU A C 1
ATOM 1420 O O . LEU A 1 197 ? -9.586 -5.794 -4.523 1.00 98.44 197 LEU A O 1
ATOM 1424 N N . THR A 1 198 ? -8.839 -7.881 -4.920 1.00 97.81 198 THR A N 1
ATOM 1425 C CA . THR A 1 198 ? -9.949 -8.321 -5.766 1.00 97.81 198 THR A CA 1
ATOM 1426 C C . THR A 1 198 ? -10.773 -9.397 -5.063 1.00 97.81 198 THR A C 1
ATOM 1428 O O . THR A 1 198 ? -10.287 -10.115 -4.184 1.00 97.81 198 THR A O 1
ATOM 1431 N N . ASP A 1 199 ? -12.009 -9.582 -5.523 1.00 95.31 199 ASP A N 1
ATOM 1432 C CA . ASP A 1 199 ? -12.912 -10.617 -5.004 1.00 95.31 199 ASP A 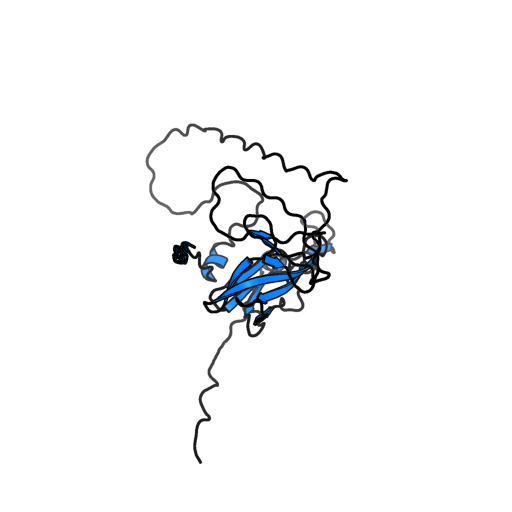CA 1
ATOM 1433 C C . ASP A 1 199 ? -12.418 -12.047 -5.301 1.00 95.31 199 ASP A C 1
ATOM 1435 O O . ASP A 1 199 ? -12.903 -13.010 -4.713 1.00 95.31 199 ASP A O 1
ATOM 1439 N N . ALA A 1 200 ? -11.424 -12.200 -6.184 1.00 96.38 200 ALA A N 1
ATOM 1440 C CA . ALA A 1 200 ? -10.799 -13.481 -6.506 1.00 96.38 200 ALA A CA 1
ATOM 1441 C C . ALA A 1 200 ? -9.679 -13.880 -5.524 1.00 96.38 200 ALA A C 1
ATOM 1443 O O . ALA A 1 200 ? -8.995 -14.874 -5.763 1.00 96.38 200 ALA A O 1
ATOM 1444 N N . GLY A 1 201 ? -9.453 -13.109 -4.454 1.00 96.69 201 GLY A N 1
ATOM 1445 C CA . GLY A 1 201 ? -8.353 -13.355 -3.515 1.00 96.69 201 GLY A CA 1
ATOM 1446 C C . GLY A 1 201 ? -6.980 -12.976 -4.082 1.00 96.69 201 GLY A C 1
ATOM 1447 O O . GLY A 1 201 ? -5.959 -13.523 -3.665 1.00 96.69 201 GLY A O 1
ATOM 1448 N N . THR A 1 202 ? -6.952 -12.047 -5.040 1.00 98.31 202 THR A N 1
ATOM 1449 C CA . THR A 1 202 ? -5.732 -11.506 -5.657 1.00 98.31 202 THR A CA 1
ATOM 1450 C C . THR A 1 202 ? -5.556 -10.028 -5.303 1.00 98.31 202 THR A C 1
ATOM 1452 O O . THR A 1 202 ? -6.464 -9.403 -4.756 1.00 98.31 202 THR A O 1
ATOM 1455 N N . ALA A 1 203 ? -4.388 -9.465 -5.597 1.00 98.31 203 ALA A N 1
ATOM 1456 C CA . ALA A 1 203 ? -4.069 -8.056 -5.425 1.00 98.31 203 ALA A CA 1
ATOM 1457 C C . ALA A 1 203 ? -3.568 -7.451 -6.740 1.00 98.31 203 ALA A C 1
ATOM 1459 O O . ALA A 1 203 ? -2.681 -8.014 -7.379 1.00 98.31 203 ALA A O 1
ATOM 1460 N N . LEU A 1 204 ? -4.127 -6.304 -7.117 1.00 98.19 204 LEU A N 1
ATOM 1461 C CA . LEU A 1 204 ? -3.649 -5.423 -8.174 1.00 98.19 204 LEU A CA 1
ATOM 1462 C C . LEU A 1 204 ? -2.706 -4.381 -7.573 1.00 98.19 204 LEU A C 1
ATOM 1464 O O . LEU A 1 204 ? -3.037 -3.741 -6.573 1.00 98.19 204 LEU A O 1
ATOM 1468 N N . LEU A 1 205 ? -1.530 -4.254 -8.178 1.00 97.31 205 LEU A N 1
ATOM 1469 C CA . LEU A 1 205 ? -0.388 -3.523 -7.638 1.00 97.31 205 LEU A CA 1
ATOM 1470 C C . LEU A 1 205 ? 0.310 -2.744 -8.750 1.00 97.31 205 LEU A C 1
ATOM 1472 O O . LEU A 1 205 ? 0.348 -3.207 -9.895 1.00 97.31 205 LEU A O 1
ATOM 1476 N N . LEU A 1 206 ? 0.928 -1.622 -8.388 1.00 97.62 206 LEU A N 1
ATOM 1477 C CA . LEU A 1 206 ? 1.848 -0.893 -9.258 1.00 97.62 206 LEU A CA 1
ATOM 1478 C C . LEU A 1 206 ? 3.308 -1.168 -8.881 1.00 97.62 206 LEU A C 1
ATOM 1480 O O . LEU A 1 206 ? 3.617 -1.444 -7.722 1.00 97.62 206 LEU A O 1
ATOM 1484 N N . ALA A 1 207 ? 4.204 -1.078 -9.861 1.00 96.81 207 ALA A N 1
ATOM 1485 C CA . ALA A 1 207 ? 5.652 -1.068 -9.659 1.00 96.81 207 ALA A CA 1
ATOM 1486 C C . ALA A 1 207 ? 6.332 -0.205 -10.735 1.00 96.81 207 ALA A C 1
ATOM 1488 O O . ALA A 1 207 ? 5.841 -0.130 -11.863 1.00 96.81 207 ALA A O 1
ATOM 1489 N N . TYR A 1 208 ? 7.463 0.420 -10.394 1.00 95.75 208 TYR A N 1
ATOM 1490 C CA . TYR A 1 208 ? 8.185 1.341 -11.283 1.00 95.75 208 TYR A CA 1
ATOM 1491 C C . TYR A 1 208 ? 9.682 1.012 -11.411 1.00 95.75 208 TYR A C 1
ATOM 1493 O O . TYR A 1 208 ? 10.526 1.772 -10.938 1.00 95.75 208 TYR A O 1
ATOM 1501 N N . PRO A 1 209 ? 10.071 -0.117 -12.032 1.00 95.06 209 PRO A N 1
ATOM 1502 C CA . PRO A 1 209 ? 11.480 -0.368 -12.306 1.00 95.06 209 PRO A CA 1
ATOM 1503 C C . PRO A 1 209 ? 12.077 0.694 -13.237 1.00 95.06 209 PRO A C 1
ATOM 1505 O O . PRO A 1 209 ? 11.479 1.090 -14.239 1.00 95.06 209 PRO A O 1
ATOM 1508 N N . THR A 1 210 ? 13.317 1.091 -12.955 1.00 93.69 210 THR A N 1
ATOM 1509 C CA . THR A 1 210 ? 14.121 1.859 -13.911 1.00 93.69 210 THR A CA 1
ATOM 1510 C C . THR A 1 210 ? 14.681 0.918 -14.975 1.00 93.69 210 THR A C 1
ATOM 1512 O O . THR A 1 210 ? 15.398 -0.032 -14.658 1.00 93.69 210 THR A O 1
ATOM 1515 N N . VAL A 1 211 ? 14.386 1.188 -16.245 1.00 93.25 211 VAL A N 1
ATOM 1516 C CA . VAL A 1 211 ? 14.833 0.379 -17.387 1.00 93.25 211 VAL A CA 1
ATOM 1517 C C . VAL A 1 211 ? 15.611 1.222 -18.388 1.00 93.25 211 VAL A C 1
ATOM 1519 O O . VAL A 1 211 ? 15.364 2.416 -18.553 1.00 93.25 211 VAL A O 1
ATOM 1522 N N . GLN A 1 212 ? 16.549 0.590 -19.091 1.00 93.81 212 GLN A N 1
ATOM 1523 C CA . GLN A 1 212 ? 17.270 1.234 -20.184 1.00 93.81 212 GLN A CA 1
ATOM 1524 C C . GLN A 1 212 ? 16.400 1.276 -21.452 1.00 93.81 212 GLN A C 1
ATOM 1526 O O . GLN A 1 212 ? 15.781 0.275 -21.825 1.00 93.81 212 GLN A O 1
ATOM 1531 N N . ALA A 1 213 ? 16.374 2.421 -22.135 1.00 90.56 213 ALA A N 1
ATOM 1532 C CA . ALA A 1 213 ? 15.593 2.627 -23.352 1.00 90.56 213 ALA A CA 1
ATOM 1533 C C . ALA A 1 213 ? 16.261 3.631 -24.309 1.00 90.56 213 ALA A C 1
ATOM 1535 O O . ALA A 1 213 ? 17.029 4.498 -23.889 1.00 90.56 213 ALA A O 1
ATOM 1536 N N . ASP A 1 214 ? 15.942 3.521 -25.600 1.00 91.00 214 ASP A N 1
ATOM 1537 C CA . ASP A 1 214 ? 16.260 4.550 -26.591 1.00 91.00 214 ASP A CA 1
ATOM 1538 C C . ASP A 1 214 ? 15.206 5.660 -26.505 1.00 91.00 214 ASP A C 1
ATOM 1540 O O . ASP A 1 214 ? 14.026 5.427 -26.773 1.00 91.00 214 ASP A O 1
ATOM 1544 N N . LEU A 1 215 ? 15.633 6.855 -26.095 1.00 92.00 215 LEU A N 1
ATOM 1545 C CA . LEU A 1 215 ? 14.769 8.021 -25.916 1.00 92.00 215 LEU A CA 1
ATOM 1546 C C . LEU A 1 215 ? 14.854 8.996 -27.100 1.00 92.00 215 LEU A C 1
ATOM 1548 O O . LEU A 1 215 ? 14.283 10.084 -27.035 1.00 92.00 215 LEU A O 1
ATOM 1552 N N . SER A 1 216 ? 15.534 8.629 -28.191 1.00 93.44 216 SER A N 1
ATOM 1553 C CA . SER A 1 216 ? 15.755 9.511 -29.347 1.00 93.44 216 SER A CA 1
ATOM 1554 C C . SER A 1 216 ? 14.440 9.996 -29.966 1.00 93.44 216 SER A C 1
ATOM 1556 O O . SER A 1 216 ? 14.346 11.143 -30.397 1.00 93.44 216 SER A O 1
ATOM 1558 N N . ALA A 1 217 ? 13.391 9.163 -29.942 1.00 89.50 217 ALA A N 1
ATOM 1559 C CA . ALA A 1 217 ? 12.056 9.511 -30.443 1.00 89.50 217 ALA A CA 1
ATOM 1560 C C . ALA A 1 217 ? 11.393 10.683 -29.693 1.00 89.50 217 ALA A C 1
ATOM 1562 O O . ALA A 1 217 ? 10.514 11.342 -30.241 1.00 89.50 217 ALA A O 1
ATOM 1563 N N . VAL A 1 218 ? 11.820 10.952 -28.456 1.00 89.88 218 VAL A N 1
ATOM 1564 C CA . VAL A 1 218 ? 11.355 12.076 -27.627 1.00 89.88 218 VAL A CA 1
ATOM 1565 C C . VAL A 1 218 ? 12.454 13.126 -27.415 1.00 89.88 218 VAL A C 1
ATOM 1567 O O . VAL A 1 218 ? 12.374 13.936 -26.496 1.00 89.88 218 VAL A O 1
ATOM 1570 N N . GLY A 1 219 ? 13.497 13.115 -28.254 1.00 93.69 219 GLY A N 1
ATOM 1571 C CA . GLY A 1 219 ? 14.621 14.056 -28.188 1.00 93.69 219 GLY A CA 1
ATOM 1572 C C . GLY A 1 219 ? 15.643 13.765 -27.082 1.00 93.69 219 GLY A C 1
ATOM 1573 O O . GLY A 1 219 ? 16.490 14.610 -26.801 1.00 93.69 219 GLY A O 1
ATOM 1574 N N . GLY A 1 220 ? 15.572 12.595 -26.444 1.00 94.56 220 GLY A N 1
ATOM 1575 C CA . GLY A 1 220 ? 16.515 12.155 -25.416 1.00 94.56 220 GLY A CA 1
ATOM 1576 C C . GLY A 1 220 ? 17.691 11.325 -25.958 1.00 94.56 220 GLY A C 1
ATOM 1577 O O . GLY A 1 220 ? 17.836 11.138 -27.166 1.00 94.56 220 GLY A O 1
ATOM 1578 N N . PRO A 1 221 ? 18.547 10.791 -25.067 1.00 96.69 221 PRO A N 1
ATOM 1579 C CA . PRO A 1 221 ? 19.675 9.945 -25.450 1.00 96.69 221 PRO A CA 1
ATOM 1580 C C . PRO A 1 221 ? 19.241 8.587 -26.019 1.00 96.69 221 PRO A C 1
ATOM 1582 O O . PRO A 1 221 ? 18.337 7.942 -25.489 1.00 96.69 221 PRO A O 1
ATOM 1585 N N . ALA A 1 222 ? 19.997 8.068 -26.991 1.00 93.94 222 ALA A N 1
ATOM 1586 C CA . ALA A 1 222 ? 19.801 6.710 -27.516 1.00 93.94 222 ALA A CA 1
ATOM 1587 C C . ALA A 1 222 ? 20.067 5.589 -26.487 1.00 93.94 222 ALA A C 1
ATOM 1589 O O . ALA A 1 222 ? 19.660 4.445 -26.668 1.00 93.94 222 ALA A O 1
ATOM 1590 N N . LYS A 1 223 ? 20.768 5.912 -25.394 1.00 95.00 223 LYS A N 1
ATOM 1591 C CA . LYS A 1 223 ? 21.009 5.035 -24.239 1.00 95.00 223 LYS A CA 1
ATOM 1592 C C . LYS A 1 223 ? 20.568 5.754 -22.965 1.00 95.00 223 LYS A C 1
ATOM 1594 O O . LYS A 1 223 ? 21.403 6.134 -22.149 1.00 95.00 223 LYS A O 1
ATOM 1599 N N . GLY A 1 224 ? 19.270 6.009 -22.855 1.00 95.00 224 GLY A N 1
ATOM 1600 C CA . GLY A 1 224 ? 18.655 6.638 -21.692 1.00 95.00 224 GLY A CA 1
ATOM 1601 C C . GLY A 1 224 ? 18.116 5.625 -20.685 1.00 95.00 224 GLY A C 1
ATOM 1602 O O . GLY A 1 224 ? 18.158 4.412 -20.906 1.00 95.00 224 GLY A O 1
ATOM 1603 N N . TYR A 1 225 ? 17.576 6.151 -19.591 1.00 93.69 225 TYR A N 1
ATOM 1604 C CA . TYR A 1 225 ? 16.832 5.399 -18.586 1.00 93.69 225 TYR A CA 1
ATOM 1605 C C . TYR A 1 225 ? 15.458 6.034 -18.401 1.00 93.69 225 TYR A C 1
ATOM 1607 O O . TYR A 1 225 ? 15.324 7.254 -18.505 1.00 93.69 225 TYR A O 1
ATOM 1615 N N . LEU A 1 226 ? 14.449 5.212 -18.130 1.00 92.19 226 LEU A N 1
ATOM 1616 C CA . LEU A 1 226 ? 13.097 5.664 -17.818 1.00 92.19 226 LEU A CA 1
ATOM 1617 C C . LEU A 1 226 ? 12.473 4.765 -16.740 1.00 92.19 226 LEU A C 1
ATOM 1619 O O . LEU A 1 226 ? 12.905 3.624 -16.572 1.00 92.19 226 LEU A O 1
ATOM 1623 N N . LEU A 1 227 ? 11.459 5.267 -16.034 1.00 93.06 227 LEU A 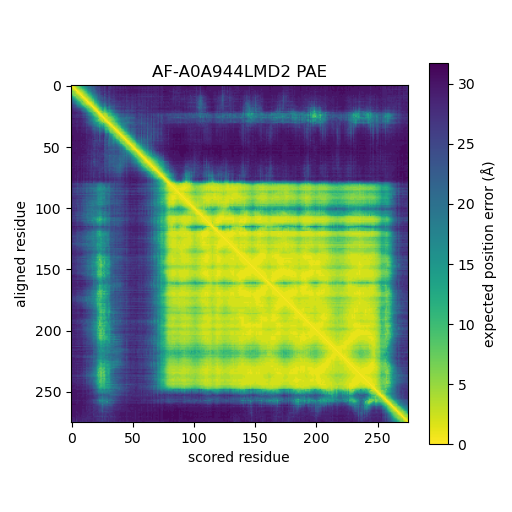N 1
ATOM 1624 C CA . LEU A 1 227 ? 10.628 4.465 -15.128 1.00 93.06 227 LEU A CA 1
ATOM 1625 C C . LEU A 1 227 ? 9.538 3.747 -15.934 1.00 93.06 227 LEU A C 1
ATOM 1627 O O . LEU A 1 227 ? 8.664 4.399 -16.507 1.00 93.06 227 LEU A O 1
ATOM 1631 N N . ASP A 1 228 ? 9.602 2.417 -16.005 1.00 94.25 228 ASP A N 1
ATOM 1632 C CA . ASP A 1 228 ? 8.586 1.597 -16.675 1.00 94.25 228 ASP A CA 1
ATOM 1633 C C . ASP A 1 228 ? 7.422 1.369 -15.712 1.00 94.25 228 ASP A C 1
ATOM 1635 O O . ASP A 1 228 ? 7.636 1.010 -14.559 1.00 94.25 228 ASP A O 1
ATOM 1639 N N . CYS A 1 229 ? 6.189 1.582 -16.164 1.00 94.75 229 CYS A N 1
ATOM 1640 C CA . CYS A 1 229 ? 5.017 1.380 -15.319 1.00 94.75 229 CYS A CA 1
ATOM 1641 C C . CYS A 1 229 ? 4.561 -0.069 -15.447 1.00 94.75 229 CYS A C 1
ATOM 1643 O O . CYS A 1 229 ? 4.193 -0.511 -16.540 1.00 94.75 229 CYS A O 1
ATOM 1645 N N . HIS A 1 230 ? 4.560 -0.788 -14.329 1.00 96.62 230 HIS A N 1
ATOM 1646 C CA . HIS A 1 230 ? 4.048 -2.144 -14.247 1.00 96.62 230 HIS A CA 1
ATOM 1647 C C . HIS A 1 230 ? 2.722 -2.200 -13.494 1.00 96.62 230 HIS A C 1
ATOM 1649 O O . HIS A 1 230 ? 2.578 -1.589 -12.438 1.00 96.62 230 HIS A O 1
ATOM 1655 N N . VAL A 1 231 ? 1.789 -3.004 -14.009 1.00 97.50 231 VAL A N 1
ATOM 1656 C CA . VAL A 1 231 ? 0.577 -3.432 -13.300 1.00 97.50 231 VAL A CA 1
ATOM 1657 C C . VAL A 1 231 ? 0.657 -4.940 -13.114 1.00 97.50 231 VAL A C 1
ATOM 1659 O O . VAL A 1 231 ? 0.662 -5.690 -14.097 1.00 97.50 231 VAL A O 1
ATOM 1662 N N . GLN A 1 232 ? 0.706 -5.391 -11.862 1.00 97.75 232 GLN A N 1
ATOM 1663 C CA . GLN A 1 232 ? 0.710 -6.813 -11.532 1.00 97.75 232 GLN A CA 1
ATOM 1664 C C . GLN A 1 232 ? -0.595 -7.237 -10.869 1.00 97.75 232 GLN A C 1
ATOM 1666 O O . GLN A 1 232 ? -1.131 -6.518 -10.032 1.00 97.75 232 GLN A O 1
ATOM 1671 N N . GLU A 1 233 ? -1.077 -8.430 -11.221 1.00 98.25 233 GLU A N 1
ATOM 1672 C CA . GLU A 1 233 ? -2.083 -9.146 -10.435 1.00 98.25 233 GLU A CA 1
ATOM 1673 C C . GLU A 1 233 ? -1.396 -10.320 -9.736 1.00 98.25 233 GLU A C 1
ATOM 1675 O O . GLU A 1 233 ? -0.850 -11.202 -10.403 1.00 98.25 233 GLU A O 1
ATOM 1680 N N . ILE A 1 234 ? -1.421 -10.337 -8.405 1.00 98.06 234 ILE A N 1
ATOM 1681 C CA . ILE A 1 234 ? -0.743 -11.336 -7.575 1.00 98.06 234 ILE A CA 1
ATOM 1682 C C . ILE A 1 234 ? -1.764 -12.112 -6.752 1.00 98.06 234 ILE A C 1
ATOM 1684 O O . ILE A 1 234 ? -2.643 -11.531 -6.128 1.00 98.06 234 ILE A O 1
ATOM 1688 N N . ASP A 1 235 ? -1.644 -13.434 -6.719 1.00 97.94 235 ASP A N 1
ATOM 1689 C CA . ASP A 1 235 ? -2.391 -14.272 -5.783 1.00 97.94 235 ASP A CA 1
ATOM 1690 C C . ASP A 1 235 ? -1.920 -14.010 -4.345 1.00 97.94 235 ASP A C 1
ATOM 1692 O O . ASP A 1 235 ? -0.750 -14.223 -4.029 1.00 97.94 235 ASP A O 1
ATOM 1696 N N . VAL A 1 236 ? -2.817 -13.553 -3.463 1.00 97.81 236 VAL A N 1
ATOM 1697 C CA . VAL A 1 236 ? -2.436 -13.089 -2.116 1.00 97.81 236 VAL A CA 1
ATOM 1698 C C . VAL A 1 236 ? -1.832 -14.206 -1.265 1.00 97.81 236 VAL A C 1
ATOM 1700 O O . VAL A 1 236 ? -0.932 -13.954 -0.468 1.00 97.81 236 VAL A O 1
ATOM 1703 N N . ARG A 1 237 ? -2.320 -15.442 -1.413 1.00 95.62 237 ARG A N 1
ATOM 1704 C CA . ARG A 1 237 ? -1.902 -16.567 -0.565 1.00 95.62 237 ARG A CA 1
ATOM 1705 C C . ARG A 1 237 ? -0.573 -17.161 -0.997 1.00 95.62 237 ARG A C 1
ATOM 1707 O O . ARG A 1 237 ? 0.249 -17.497 -0.152 1.00 95.62 237 ARG A O 1
ATOM 1714 N N . SER A 1 238 ? -0.394 -17.338 -2.300 1.00 96.25 238 SER A N 1
ATOM 1715 C CA . SER A 1 238 ? 0.784 -17.995 -2.867 1.00 96.25 238 SER A CA 1
ATOM 1716 C C . SER A 1 238 ? 1.882 -17.021 -3.286 1.00 96.25 238 SER A C 1
ATOM 1718 O O . SER A 1 238 ? 3.006 -17.457 -3.519 1.00 96.25 238 SER A O 1
ATOM 1720 N N . GLY A 1 239 ? 1.576 -15.727 -3.422 1.00 95.81 239 GLY A N 1
ATOM 1721 C CA . GLY A 1 239 ? 2.497 -14.730 -3.972 1.00 95.81 239 GLY A CA 1
ATOM 1722 C C . GLY A 1 239 ? 2.749 -14.894 -5.476 1.00 95.81 239 GLY A C 1
ATOM 1723 O O . GLY A 1 239 ? 3.661 -14.279 -6.024 1.00 95.81 239 GLY A O 1
ATOM 1724 N N . ALA A 1 240 ? 1.972 -15.737 -6.164 1.00 97.06 240 ALA A N 1
ATOM 1725 C CA . ALA A 1 240 ? 2.165 -15.999 -7.583 1.00 97.06 240 ALA A CA 1
ATOM 1726 C C . ALA A 1 240 ? 1.718 -14.804 -8.437 1.00 97.06 240 ALA A C 1
ATOM 1728 O O . ALA A 1 240 ? 0.581 -14.347 -8.323 1.00 97.06 240 ALA A O 1
ATOM 1729 N N . VAL A 1 241 ? 2.578 -14.359 -9.354 1.00 97.56 241 VAL A N 1
ATOM 1730 C CA . VAL A 1 241 ? 2.228 -13.355 -10.368 1.00 97.56 241 VAL A CA 1
ATOM 1731 C C . VAL A 1 241 ? 1.350 -14.002 -11.434 1.00 97.56 241 VAL A C 1
ATOM 1733 O O . VAL A 1 241 ? 1.802 -14.876 -12.177 1.00 97.56 241 VAL A O 1
ATOM 1736 N N . LEU A 1 242 ? 0.096 -13.572 -11.508 1.00 96.81 242 LEU A N 1
ATOM 1737 C CA . LEU A 1 242 ? -0.902 -14.043 -12.472 1.00 96.81 242 LEU A CA 1
ATOM 1738 C C . LEU A 1 242 ? -0.902 -13.186 -13.746 1.00 96.81 242 LEU A C 1
ATOM 1740 O O . LEU A 1 242 ? -1.131 -13.683 -14.852 1.00 96.81 242 LEU A O 1
ATOM 1744 N N . LEU A 1 243 ? -0.604 -11.898 -13.579 1.00 96.38 243 LEU A N 1
ATOM 1745 C CA . LEU A 1 243 ? -0.482 -10.907 -14.640 1.00 96.38 243 LEU A CA 1
ATOM 1746 C C . LEU A 1 243 ? 0.719 -10.008 -14.358 1.00 96.38 243 LEU A C 1
ATOM 1748 O O . LEU A 1 243 ? 0.898 -9.574 -13.224 1.00 96.38 243 LEU A O 1
ATOM 1752 N N . ASP A 1 244 ? 1.485 -9.694 -15.400 1.00 95.44 244 ASP A N 1
ATOM 1753 C CA . ASP A 1 244 ? 2.498 -8.635 -15.382 1.00 95.44 244 ASP A CA 1
ATOM 1754 C C . ASP A 1 244 ? 2.425 -7.850 -16.697 1.00 95.44 244 ASP A C 1
ATOM 1756 O O . ASP A 1 244 ? 2.897 -8.298 -17.755 1.00 95.44 244 ASP A O 1
ATOM 1760 N N . TRP A 1 245 ? 1.754 -6.702 -16.637 1.00 95.44 245 TRP A N 1
ATOM 1761 C CA . TRP A 1 245 ? 1.686 -5.737 -17.727 1.00 95.44 245 TRP A CA 1
ATOM 1762 C C . TRP A 1 245 ? 2.760 -4.671 -17.522 1.00 95.44 245 TRP A C 1
ATOM 1764 O O . TRP A 1 245 ? 2.881 -4.151 -16.422 1.00 95.44 245 TRP A O 1
ATOM 1774 N N . ALA A 1 246 ? 3.501 -4.332 -18.578 1.00 93.50 246 ALA A N 1
ATOM 1775 C CA . ALA A 1 246 ? 4.572 -3.335 -18.554 1.00 93.50 246 ALA A CA 1
ATOM 1776 C C . ALA A 1 246 ? 4.388 -2.346 -19.709 1.00 93.50 246 ALA A C 1
ATOM 1778 O O . ALA A 1 246 ? 4.215 -2.778 -20.860 1.00 93.50 246 ALA A O 1
ATOM 1779 N N . SER A 1 247 ? 4.438 -1.044 -19.427 1.00 89.50 247 SER A N 1
ATOM 1780 C CA . SER A 1 247 ? 4.081 -0.001 -20.392 1.00 89.50 247 SER A CA 1
ATOM 1781 C C . SER A 1 247 ? 5.045 0.052 -21.578 1.00 89.50 247 SER A C 1
ATOM 1783 O O . SER A 1 247 ? 4.600 0.046 -22.731 1.00 89.50 247 SER A O 1
ATOM 1785 N N . VAL A 1 248 ? 6.360 -0.015 -21.337 1.00 85.06 248 VAL A N 1
ATOM 1786 C CA . VAL A 1 248 ? 7.373 0.014 -22.410 1.00 85.06 248 VAL A CA 1
ATOM 1787 C C . VAL A 1 248 ? 7.244 -1.196 -23.323 1.00 85.06 248 VAL A C 1
ATOM 1789 O O . VAL A 1 248 ? 7.418 -1.089 -24.538 1.00 85.06 248 VAL A O 1
ATOM 1792 N N . ARG A 1 249 ? 6.948 -2.376 -22.764 1.00 78.75 249 ARG A N 1
ATOM 1793 C CA . ARG A 1 249 ? 6.750 -3.582 -23.575 1.00 78.75 249 ARG A CA 1
ATOM 1794 C C . ARG A 1 249 ? 5.494 -3.456 -24.422 1.00 78.75 249 ARG A C 1
ATOM 1796 O O . ARG A 1 249 ? 5.577 -3.741 -25.611 1.00 78.75 249 ARG A O 1
ATOM 1803 N N . ALA A 1 250 ? 4.377 -3.040 -23.829 1.00 72.50 250 ALA A N 1
ATOM 1804 C CA . ALA A 1 250 ? 3.085 -2.949 -24.504 1.00 72.50 250 ALA A CA 1
ATOM 1805 C C . ALA A 1 250 ? 3.088 -1.962 -25.685 1.00 72.50 250 ALA A C 1
ATOM 1807 O O . ALA A 1 250 ? 2.374 -2.182 -26.655 1.00 72.50 250 ALA A O 1
ATOM 1808 N N . HIS A 1 251 ? 3.916 -0.914 -25.637 1.00 62.38 251 HIS A N 1
ATOM 1809 C CA . HIS A 1 251 ? 4.023 0.074 -26.716 1.00 62.38 251 HIS A CA 1
ATOM 1810 C C . HIS A 1 251 ? 4.954 -0.332 -27.872 1.00 62.38 251 HIS A C 1
ATOM 1812 O O . HIS A 1 251 ? 5.041 0.377 -28.875 1.00 62.38 251 HIS A O 1
ATOM 1818 N N . ARG A 1 252 ? 5.670 -1.462 -27.770 1.00 63.25 252 ARG A N 1
ATOM 1819 C CA . ARG A 1 252 ? 6.467 -1.970 -28.896 1.00 63.25 252 ARG A CA 1
ATOM 1820 C C . ARG A 1 252 ? 5.542 -2.597 -29.946 1.00 63.25 252 ARG A C 1
ATOM 1822 O O . ARG A 1 252 ? 4.580 -3.254 -29.558 1.00 63.25 252 ARG A O 1
ATOM 1829 N N . PRO A 1 253 ? 5.869 -2.519 -31.253 1.00 48.28 253 PRO A N 1
ATOM 1830 C CA . PRO A 1 253 ? 5.042 -3.074 -32.334 1.00 48.28 253 PRO A CA 1
ATOM 1831 C C . PRO A 1 253 ? 4.642 -4.558 -32.181 1.00 48.28 253 PRO A C 1
ATOM 1833 O O . PRO A 1 253 ? 3.687 -4.982 -32.815 1.00 48.28 253 PRO A O 1
ATOM 1836 N N . ASN A 1 254 ? 5.330 -5.324 -31.318 1.00 53.25 254 ASN A N 1
ATOM 1837 C CA . ASN A 1 254 ? 5.049 -6.729 -30.976 1.00 53.25 254 ASN A CA 1
ATOM 1838 C C . ASN A 1 254 ? 4.958 -6.968 -29.446 1.00 53.25 254 ASN A C 1
ATOM 1840 O O . ASN A 1 254 ? 5.402 -7.996 -28.928 1.00 53.25 254 ASN A O 1
ATOM 1844 N N . GLY A 1 255 ? 4.486 -5.979 -28.687 1.00 51.41 255 GLY A N 1
ATOM 1845 C CA . GLY A 1 255 ? 4.418 -6.015 -27.228 1.00 51.41 255 GLY A CA 1
ATOM 1846 C C . GLY A 1 255 ? 3.382 -6.991 -26.670 1.00 51.41 255 GLY A C 1
ATOM 1847 O O . GLY A 1 255 ? 2.216 -6.637 -26.547 1.00 51.41 255 GLY A O 1
ATOM 1848 N N . ASN A 1 256 ? 3.792 -8.194 -26.260 1.00 52.53 256 ASN A N 1
ATOM 1849 C CA . ASN A 1 256 ? 2.886 -9.149 -25.605 1.00 52.53 256 ASN A CA 1
ATOM 1850 C C . ASN A 1 256 ? 2.771 -8.908 -24.087 1.00 52.53 256 ASN A C 1
ATOM 1852 O O . ASN A 1 256 ? 3.779 -8.753 -23.388 1.00 52.53 256 ASN A O 1
ATOM 1856 N N . VAL A 1 257 ? 1.541 -8.975 -23.564 1.00 59.19 257 VAL A N 1
ATOM 1857 C CA . VAL A 1 257 ? 1.252 -9.096 -22.123 1.00 59.19 257 VAL A CA 1
ATOM 1858 C C . VAL A 1 257 ? 1.599 -10.513 -21.669 1.00 59.19 257 VAL A C 1
ATOM 1860 O O . VAL A 1 257 ? 1.228 -11.485 -22.329 1.00 59.19 257 VAL A O 1
ATOM 1863 N N . ARG A 1 258 ? 2.324 -10.659 -20.552 1.00 59.78 258 ARG A N 1
ATOM 1864 C CA . ARG A 1 258 ? 2.594 -11.987 -19.986 1.00 59.78 258 ARG A CA 1
ATOM 1865 C C . ARG A 1 258 ? 1.454 -12.378 -19.053 1.00 59.78 258 ARG A C 1
ATOM 1867 O O . ARG A 1 258 ? 1.275 -11.782 -17.996 1.00 59.78 258 ARG A O 1
ATOM 1874 N N . HIS A 1 259 ? 0.727 -13.416 -19.448 1.00 49.59 259 HIS A N 1
ATOM 1875 C CA . HIS A 1 259 ? -0.182 -14.150 -18.578 1.00 49.59 259 HIS A CA 1
ATOM 1876 C C . HIS A 1 259 ? 0.499 -15.450 -18.163 1.00 49.59 259 HIS A C 1
ATOM 1878 O O . HIS A 1 259 ? 0.925 -16.221 -19.026 1.00 49.59 259 HIS A O 1
ATOM 1884 N N . SER A 1 260 ? 0.580 -15.728 -16.865 1.00 44.09 260 SER A N 1
ATOM 1885 C CA . SER A 1 260 ? 0.854 -17.090 -16.416 1.00 44.09 260 SER A CA 1
ATOM 1886 C C . SER A 1 260 ? -0.485 -17.840 -16.408 1.00 44.09 260 SER A C 1
ATOM 1888 O O . SER A 1 260 ? -1.324 -17.696 -15.520 1.00 44.09 260 SER A O 1
ATOM 1890 N N . ARG A 1 261 ? -0.763 -18.607 -17.467 1.00 38.41 261 ARG A N 1
ATOM 1891 C CA . ARG A 1 261 ? -1.917 -19.515 -17.466 1.00 38.41 261 ARG A CA 1
ATOM 1892 C C . ARG A 1 261 ? -1.559 -20.697 -16.566 1.00 38.41 261 ARG A C 1
ATOM 1894 O O . ARG A 1 261 ? -0.644 -21.444 -16.894 1.00 38.41 261 ARG A O 1
ATOM 1901 N N . ARG A 1 262 ? -2.265 -20.885 -15.447 1.00 44.12 262 ARG A N 1
ATOM 1902 C CA . ARG A 1 262 ? -2.249 -22.181 -14.754 1.00 44.12 262 ARG A CA 1
ATOM 1903 C C . ARG A 1 262 ? -3.043 -23.174 -15.605 1.00 44.12 262 ARG A C 1
ATOM 1905 O O . ARG A 1 262 ? -4.252 -23.015 -15.757 1.00 44.12 262 ARG A O 1
ATOM 1912 N N . GLU A 1 263 ? -2.378 -24.193 -16.133 1.00 36.50 263 GLU A N 1
ATOM 1913 C CA . GLU A 1 263 ? -3.003 -25.511 -16.234 1.00 36.50 263 GLU A CA 1
ATOM 1914 C C . GLU A 1 263 ? -3.002 -26.079 -14.814 1.00 36.50 263 GLU A C 1
ATOM 1916 O O . GLU A 1 263 ? -1.985 -26.538 -14.306 1.00 36.50 263 GLU A O 1
ATOM 1921 N N . ALA A 1 264 ? -4.126 -25.931 -14.119 1.00 37.88 264 ALA A N 1
ATOM 1922 C CA . ALA A 1 264 ? -4.400 -26.737 -12.944 1.00 37.88 264 ALA A CA 1
ATOM 1923 C C . ALA A 1 264 ? -5.017 -28.039 -13.455 1.00 37.88 264 ALA A C 1
ATOM 1925 O O . ALA A 1 264 ? -6.185 -28.050 -13.835 1.00 37.88 264 ALA A O 1
ATOM 1926 N N . VAL A 1 265 ? -4.222 -29.107 -13.508 1.00 36.56 265 VAL A N 1
ATOM 1927 C CA . VAL A 1 265 ? -4.728 -30.471 -13.677 1.00 36.56 265 VAL A CA 1
ATOM 1928 C C . VAL A 1 265 ? -4.318 -31.262 -12.440 1.00 36.56 265 VAL A C 1
ATOM 1930 O O . VAL A 1 265 ? -3.140 -31.505 -12.204 1.00 36.56 265 VAL A O 1
ATOM 1933 N N . GLU A 1 266 ? -5.337 -31.511 -11.617 1.00 37.66 266 GLU A N 1
ATOM 1934 C CA . GLU A 1 266 ? -5.598 -32.721 -10.830 1.00 37.66 266 GLU A CA 1
ATOM 1935 C C . GLU A 1 266 ? -4.404 -33.411 -10.159 1.00 37.66 266 GLU A C 1
ATOM 1937 O O . GLU A 1 266 ? -3.606 -34.103 -10.783 1.00 37.66 266 GLU A O 1
ATOM 1942 N N . GLY A 1 267 ? -4.353 -33.312 -8.831 1.00 30.98 267 GLY A N 1
ATOM 1943 C CA . GLY A 1 267 ? -3.398 -34.080 -8.042 1.00 30.98 267 GLY A CA 1
ATOM 1944 C C . GLY A 1 267 ? -3.656 -34.064 -6.543 1.00 30.98 267 GLY A C 1
ATOM 1945 O O . GLY A 1 267 ? -2.694 -34.064 -5.792 1.00 30.98 267 GLY A O 1
ATOM 1946 N N . TRP A 1 268 ? -4.916 -34.012 -6.097 1.00 29.27 268 TRP A N 1
ATOM 1947 C CA . TRP A 1 268 ? -5.262 -34.188 -4.680 1.00 29.27 268 TRP A CA 1
ATOM 1948 C C . TRP A 1 268 ? -6.614 -34.885 -4.531 1.00 29.27 268 TRP A C 1
ATOM 1950 O O . TRP A 1 268 ? -7.584 -34.285 -4.095 1.00 29.27 268 TRP A O 1
ATOM 1960 N N . GLU A 1 269 ? -6.665 -36.162 -4.902 1.00 34.06 269 GLU A N 1
ATOM 1961 C CA . GLU A 1 269 ? -7.608 -37.123 -4.323 1.00 34.06 269 GLU A CA 1
ATOM 1962 C C . GLU A 1 269 ? -7.098 -38.543 -4.585 1.00 34.06 269 GLU A C 1
ATOM 1964 O O . GLU A 1 269 ? -7.457 -39.194 -5.559 1.00 34.06 269 GLU A O 1
ATOM 1969 N N . GLN A 1 270 ? -6.179 -38.993 -3.730 1.00 32.84 270 GLN A N 1
ATOM 1970 C CA . GLN A 1 270 ? -6.013 -40.396 -3.345 1.00 32.84 270 GLN A CA 1
ATOM 1971 C C . GLN A 1 270 ? -4.885 -40.476 -2.322 1.00 32.84 270 GLN A C 1
ATOM 1973 O O . GLN A 1 270 ? -3.718 -40.508 -2.676 1.00 32.84 270 GLN A O 1
ATOM 1978 N N . HIS A 1 271 ? -5.245 -40.452 -1.042 1.00 32.47 271 HIS A N 1
ATOM 1979 C CA . HIS A 1 271 ? -4.751 -41.421 -0.062 1.00 32.47 271 HIS A CA 1
ATOM 1980 C C . HIS A 1 271 ? -5.567 -41.259 1.222 1.00 32.47 271 HIS A C 1
ATOM 1982 O O . HIS A 1 271 ? -5.177 -40.606 2.185 1.00 32.47 271 HIS A O 1
ATOM 1988 N N . GLY A 1 272 ? -6.750 -41.872 1.190 1.00 27.94 272 GLY A N 1
ATOM 1989 C CA . GLY A 1 272 ? -7.592 -42.135 2.343 1.00 27.94 272 GLY A CA 1
ATOM 1990 C C . GLY A 1 272 ? -8.039 -43.597 2.327 1.00 27.94 272 GLY A C 1
ATOM 1991 O O . GLY A 1 272 ? -9.025 -43.923 1.682 1.00 27.94 272 GLY A O 1
ATOM 1992 N N . GLN A 1 273 ? -7.324 -44.412 3.111 1.00 31.86 273 GLN A N 1
ATOM 1993 C CA . GLN A 1 273 ? -7.723 -45.674 3.760 1.00 31.86 273 GLN A CA 1
ATOM 1994 C C . GLN A 1 273 ? -7.393 -47.064 3.163 1.00 31.86 273 GLN A C 1
ATOM 1996 O O . GLN A 1 273 ? -7.722 -47.392 2.026 1.00 31.86 273 GLN A O 1
ATOM 2001 N N . ARG A 1 274 ? -6.959 -47.900 4.136 1.00 31.50 274 ARG A N 1
ATOM 2002 C CA . ARG A 1 274 ? -6.844 -49.375 4.274 1.00 31.50 274 ARG A CA 1
ATOM 2003 C C . ARG A 1 274 ? -5.489 -49.951 3.832 1.00 31.50 274 ARG A C 1
ATOM 2005 O O . ARG A 1 274 ? -5.085 -49.726 2.702 1.00 31.50 274 ARG A O 1
ATOM 2012 N N . VAL A 1 275 ? -4.726 -50.671 4.665 1.00 37.03 275 VAL A N 1
ATOM 2013 C CA . VAL A 1 275 ? -4.999 -51.491 5.875 1.00 37.03 275 VAL A CA 1
ATOM 2014 C C . VAL A 1 275 ? -4.020 -51.142 6.993 1.00 37.03 275 VAL A C 1
ATOM 2016 O O . VAL A 1 275 ? -2.849 -50.860 6.661 1.00 37.03 275 VAL A O 1
#

pLDDT: mean 72.84, std 27.13, range [23.52, 98.62]

Solvent-accessible surface area (backbone atoms only — not comparable to full-atom values): 17789 Å² total; per-residue (Å²): 142,82,88,81,86,80,84,89,78,79,83,79,83,74,79,81,79,88,71,86,77,82,78,71,43,79,69,55,56,69,67,51,72,83,74,84,85,70,88,84,82,83,83,89,80,84,94,73,96,78,83,89,81,81,90,74,85,77,76,83,73,78,75,81,79,79,73,75,72,78,71,79,69,76,83,81,72,91,78,74,68,69,60,43,77,51,94,90,45,90,62,29,34,65,64,57,84,79,86,80,89,77,89,76,81,89,65,73,48,66,41,49,52,78,99,39,59,24,11,28,38,32,21,42,87,83,42,44,74,80,43,60,53,89,81,61,56,44,32,26,59,53,45,78,46,52,52,87,91,35,69,24,44,34,28,32,40,42,47,79,66,90,89,47,26,46,28,29,41,40,32,19,39,88,84,69,44,78,78,46,70,42,64,43,55,96,88,45,36,21,23,43,84,46,77,43,69,29,90,85,46,28,32,42,35,33,28,65,57,77,41,80,42,68,30,50,92,78,77,45,48,69,82,32,74,46,72,37,51,30,45,34,33,27,35,57,87,80,58,45,61,45,32,50,41,44,50,69,48,54,73,39,101,80,36,73,74,50,66,60,77,78,84,82,77,88,88,86,87,86,91,82,88,88,134

Radius of gyration: 25.69 Å; Cα contacts (8 Å, |Δi|>4): 434; chains: 1; bounding box: 56×80×90 Å

Foldseek 3Di:
DDDDDDDDDDDDDDDDDDDDPPADDPVNVVVPVPDDPDDDDDDDDDDDDDDDDDDDPDPPDDPPPPDPDPPPPDPPDDPQDAFDDDPVDRFTHGDDQDDDDDDDDFDWDWAQDPPHTARTFIAGPRRHTPDGDRPRFRWADWDWDDAQNAIWTKIWGADDDPHWGFTWIFIAHPVRHTPFIAAQPPPFGFIRPDWDAHPVQKIKTKTWDWDWAQCVVVPDHHGDIDTWIWIFIARGPPNDTQWIDTDVLCPPPPRDTDGPDDPDDDDPDDDDDDD

Secondary structure (DSSP, 8-state):
----PPP------PPPP--------HHHHHHHTTS--SSS---------------------PPP--PPPPP-----SS--PPPEE-SS-S-EE-------SSPPPS--EEE--SSSSSS-EEE-TTS-EEEE-SS---EEEEEEEEETTEEEEEEEEEEE-SSSEEEEEEEE-TTS-EEEEE--STT--B-TT-EEE-TTSEEEEEE--EEEE--GGGTS-TTEEEE--EEEEEETTT--EEEEEEHHHHTSTT---EE----------------

Sequence (275 aa):
MKTTEEPDHHPQLVPPASWLHGMVSRRSMLASTGLAGIGALGAGTFAGRALLPDRMSSTTATPPTATASPSAGQPSGSDALPDRVFLSTKLTTPHVTSWGAGQTAPGLVFATPQGHGSSAVILDSASRPVWMEPSGAGAMDLRVQTFEGKPVLTYWQGTSEGGHGAGKGIILDTAYRTVASISAGNGLSIDLHEFRLTDAGTALLLAYPTVQADLSAVGGPAKGYLLDCHVQEIDVRSGAVLLDWASVRAHRPNGNVRHSRREAVEGWEQHGQRV

Mean predicted aligned error: 16.12 Å

Nearest PDB structures (foldseek):
  8t1y-assembly1_A  TM=5.360E-01  e=2.257E+00  Porphyromonas gingivalis
  8gn6-assembly3_C  TM=5.256E-01  e=2.929E+00  Porphyromonas gingivalis
  8t27-assembly1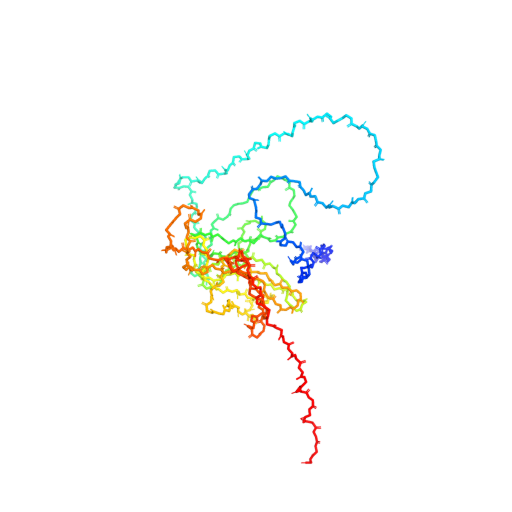_A  TM=5.280E-01  e=3.251E+00  Porphyromonas gingivalis
  6ud7-assembly1_A  TM=5.299E-01  e=4.681E+00  Homo sapiens
  6x3m-assembly2_D  TM=1.210E-01  e=9.215E+00  Streptococcus pyogenes phage H4489A